Protein AF-A0A401PIY5-F1 (afdb_monomer_lite)

Organism: Scyliorhinus torazame (NCBI:txid75743)

Sequence (296 aa):
MATGTRATGGDQQQPPAMSEEQQEDGTFYLQQVTITEESEDDYQYEEIPADDDISILEGDESLENIVKTIEQQNEDLKATAQADDLFPARPVSQRPEVVDDFLRNFLITMGMMKTLDCFQTEWYEMLQKGSLKLQDVGFVPDVYAQNQLLEHEVKNVKKDLEDCKITTNTASETLIKLRKERDFHRMHHKRVAQEKNRLINDIKRLKKHYASFEPTLSKIKEKYNAAIKQKMLTSLERDRALVQMSGLQAALRAIECGCDFPVAMTSGYKGHSECRKDGPSHRALAEARAIAEARE

Radius of gyration: 57.76 Å; chains: 1; bounding box: 120×114×151 Å

pLDDT: mean 75.31, std 20.93, range [35.69, 98.44]

Secondary structure (DSSP, 8-state):
--------------PPP----------------------GGG----PPPTT--------S--HHHHHHHHHHHHHHHHHHHHHHTTS-------PPPBHHHHHHHHHHHTT-HHHHHHHHHHHHHHHHTT-S-TTS-PBPPHHHHHHHHHHHHHHHHHHHHHHHHHHHHHHHHHHHHHHHHHHHHHHHHHHHHHHHHHHHHHHHHHHHHHHHHHHHHHHHHHHHHHHHHHHHHHHHHHHHHHHHHHHHHHHHHHHHTT---------------------HHHHHHHHHHHHHHT--

Foldseek 3Di:
DDDDDDDDDDDDDDDDDDDPPDPPPDDDDDDPPPPPPPDPPPDDPDDDPPPPPPVPPPPQPDPVNVVVVVVVVVVVVVVVVVVVVVDPPDPPPPDFAFPLVVVLVVCVVVVVVVVNVVCVVVVVVCVVVVVDDPVVGDGDPPVVVVVVVVVVVVVVVVVVVVVVVVVVVVVVVVVVVVVVVVVVVVVVVVVVVVVVVVVVVVVVVVVVVVVVCVVVVVVVVVVVVVVVVVVVVVVVVVVVVVVVVVVVVVVVVVVVVPDDDDDDDDDDPPPPPPVPPDDPVRVVVVVVVVVVVVVD

InterPro domains:
  IPR050995 WD repeat and F-box domain-containing protein [PTHR14604] (26-245)

Structure (mmCIF, N/CA/C/O backbone):
data_AF-A0A401PIY5-F1
#
_entry.id   AF-A0A401PIY5-F1
#
loop_
_atom_site.group_PDB
_atom_site.id
_atom_site.type_symbol
_atom_site.label_atom_id
_atom_site.label_alt_id
_atom_site.label_comp_id
_atom_site.label_asym_id
_atom_site.label_entity_id
_atom_site.label_seq_id
_atom_site.pdbx_PDB_ins_code
_atom_site.Cartn_x
_atom_site.Cartn_y
_atom_site.Cartn_z
_atom_site.occupancy
_atom_site.B_iso_or_equiv
_atom_site.auth_seq_id
_atom_site.auth_comp_id
_atom_site.auth_asym_id
_atom_site.auth_atom_id
_atom_site.pdbx_PDB_model_num
ATOM 1 N N . MET A 1 1 ? -18.399 84.184 45.374 1.00 37.91 1 MET A N 1
ATOM 2 C CA . MET A 1 1 ? -19.809 83.810 45.142 1.00 37.91 1 MET A CA 1
ATOM 3 C C . MET A 1 1 ? -19.863 82.330 44.797 1.00 37.91 1 MET A C 1
ATOM 5 O O . MET A 1 1 ? -19.030 81.897 44.016 1.00 37.91 1 MET A O 1
ATOM 9 N N . ALA A 1 2 ? -20.825 81.627 45.400 1.00 42.22 2 ALA A N 1
ATOM 10 C CA . ALA A 1 2 ? -21.293 80.260 45.137 1.00 42.22 2 ALA A CA 1
ATOM 11 C C . ALA A 1 2 ? -20.332 79.072 45.384 1.00 42.22 2 ALA A C 1
ATOM 13 O O . ALA A 1 2 ? -19.588 78.634 44.514 1.00 42.22 2 ALA A O 1
ATOM 14 N N . THR A 1 3 ? -20.459 78.507 46.586 1.00 41.19 3 THR A N 1
ATOM 15 C CA . THR A 1 3 ? -20.231 77.099 46.948 1.00 41.19 3 THR A CA 1
ATOM 16 C C . THR A 1 3 ? -21.549 76.308 46.835 1.00 41.19 3 THR A C 1
ATOM 18 O O . THR A 1 3 ? -22.621 76.886 47.008 1.00 41.19 3 THR A O 1
ATOM 21 N N . GLY A 1 4 ? -21.477 74.990 46.594 1.00 41.00 4 GLY A N 1
ATOM 22 C CA . GLY A 1 4 ? -22.609 74.043 46.702 1.00 41.00 4 GLY A CA 1
ATOM 23 C C . GLY A 1 4 ? -22.469 72.829 45.763 1.00 41.00 4 GLY A C 1
ATOM 24 O O . GLY A 1 4 ? -22.739 72.965 44.580 1.00 41.00 4 GLY A O 1
ATOM 25 N N . THR A 1 5 ? -21.824 71.723 46.161 1.00 45.78 5 THR A N 1
ATOM 26 C CA . THR A 1 5 ? -22.376 70.513 46.836 1.00 45.78 5 THR A CA 1
ATOM 27 C C . THR A 1 5 ? -23.147 69.549 45.916 1.00 45.78 5 THR A C 1
ATOM 29 O O . THR A 1 5 ? -24.187 69.939 45.399 1.00 45.78 5 THR A O 1
ATOM 32 N N . ARG A 1 6 ? -22.680 68.281 45.818 1.00 39.78 6 ARG A N 1
ATOM 33 C CA . ARG A 1 6 ? -23.411 66.984 46.012 1.00 39.78 6 ARG A CA 1
ATOM 34 C C . ARG A 1 6 ? -22.602 65.822 45.373 1.00 39.78 6 ARG A C 1
ATOM 36 O O . ARG A 1 6 ? -22.417 65.821 44.167 1.00 39.78 6 ARG A O 1
ATOM 43 N N . ALA A 1 7 ? -21.862 65.000 46.130 1.00 41.94 7 ALA A N 1
ATOM 44 C CA . ALA A 1 7 ? -22.251 63.820 46.941 1.00 41.94 7 ALA A CA 1
ATOM 45 C C . ALA A 1 7 ? -22.640 62.592 46.071 1.00 41.94 7 ALA A C 1
ATOM 47 O O . ALA A 1 7 ? -23.626 62.666 45.348 1.00 41.94 7 ALA A O 1
ATOM 48 N N . THR A 1 8 ? -21.773 61.572 45.923 1.00 42.41 8 THR A N 1
ATOM 49 C CA . THR A 1 8 ? -21.545 60.351 46.760 1.00 42.41 8 THR A CA 1
ATOM 50 C C . THR A 1 8 ? -22.352 59.139 46.290 1.00 42.41 8 THR A C 1
ATOM 52 O O . THR A 1 8 ? -23.565 59.245 46.150 1.00 42.41 8 THR A O 1
ATOM 55 N N . GLY A 1 9 ? -21.696 57.977 46.187 1.00 38.31 9 GLY A N 1
ATOM 56 C CA . GLY A 1 9 ? -22.361 56.670 46.209 1.00 38.31 9 GLY A CA 1
ATOM 57 C C . GLY A 1 9 ? -21.589 55.581 45.470 1.00 38.31 9 GLY A C 1
ATOM 58 O O . GLY A 1 9 ? -21.742 55.445 44.263 1.00 38.31 9 GLY A O 1
ATOM 59 N N . GLY A 1 10 ? -20.763 54.828 46.197 1.00 41.34 10 GLY A N 1
ATOM 60 C CA . GLY A 1 10 ? -20.321 53.493 45.798 1.00 41.34 10 GLY A CA 1
ATOM 61 C C . GLY A 1 10 ? -21.134 52.438 46.549 1.00 41.34 10 GLY A C 1
ATOM 62 O O . GLY A 1 10 ? -21.487 52.672 47.699 1.00 41.34 10 GLY A O 1
ATOM 63 N N . ASP A 1 11 ? -21.392 51.312 45.888 1.00 40.41 11 ASP A N 1
ATOM 64 C CA . ASP A 1 11 ? -21.885 50.036 46.433 1.00 40.41 11 ASP A CA 1
ATOM 65 C C . ASP A 1 11 ? -21.362 48.955 45.468 1.00 40.41 11 ASP A C 1
ATOM 67 O O . ASP A 1 11 ? -21.505 49.092 44.254 1.00 40.41 11 ASP A O 1
ATOM 71 N N . GLN A 1 12 ? -20.424 48.097 45.876 1.00 38.19 12 GLN A N 1
ATOM 72 C CA . GLN A 1 12 ? -20.587 46.840 46.624 1.00 38.19 12 GLN A CA 1
ATOM 73 C C . GLN A 1 12 ? -21.356 45.739 45.878 1.00 38.19 12 GLN A C 1
ATOM 75 O O . GLN A 1 12 ? -22.476 45.905 45.411 1.00 38.19 12 GLN A O 1
ATOM 80 N N . GLN A 1 13 ? -20.661 44.601 45.777 1.00 39.00 13 GLN A N 1
ATOM 81 C CA . GLN A 1 13 ? -21.021 43.362 45.102 1.00 39.00 13 GLN A CA 1
ATOM 82 C C . GLN A 1 13 ? -22.328 42.720 45.590 1.00 39.00 13 GLN A C 1
ATOM 84 O O . GLN A 1 13 ? -22.558 42.578 46.788 1.00 39.00 13 GLN A O 1
ATOM 89 N N . GLN A 1 14 ? -23.063 42.148 44.633 1.00 38.19 14 GLN A N 1
ATOM 90 C CA . GLN A 1 14 ? -23.927 40.979 44.818 1.00 38.19 14 GLN A CA 1
ATOM 91 C C . GLN A 1 14 ? -23.581 39.915 43.753 1.00 38.19 14 GLN A C 1
ATOM 93 O O . GLN A 1 14 ? -23.272 40.284 42.617 1.00 38.19 14 GLN A O 1
ATOM 98 N N . PRO A 1 15 ? -23.575 38.612 44.100 1.00 45.56 15 PRO A N 1
ATOM 99 C CA . PRO A 1 15 ? -23.189 37.529 43.193 1.00 45.56 15 PRO A CA 1
ATOM 100 C C . PRO A 1 15 ? -24.351 37.128 42.264 1.00 45.56 15 PRO A C 1
ATOM 102 O O . PRO A 1 15 ? -25.509 37.217 42.678 1.00 45.56 15 PRO A O 1
ATOM 105 N N . PRO A 1 16 ? -24.088 36.649 41.032 1.00 43.34 16 PRO A N 1
ATOM 106 C CA . PRO A 1 16 ? -25.135 36.089 40.193 1.00 43.34 16 PRO A CA 1
ATOM 107 C C . PRO A 1 16 ? -25.527 34.688 40.679 1.00 43.34 16 PRO A C 1
ATOM 109 O O . PRO A 1 16 ? -24.688 33.868 41.053 1.00 43.34 16 PRO A O 1
ATOM 112 N N . ALA A 1 17 ? -26.836 34.459 40.687 1.00 36.72 17 ALA A N 1
ATOM 113 C CA . ALA A 1 17 ? -27.493 33.231 41.085 1.00 36.72 17 ALA A CA 1
ATOM 114 C C . ALA A 1 17 ? -27.175 32.060 40.140 1.00 36.72 17 ALA A C 1
ATOM 116 O O . ALA A 1 17 ? -27.077 32.217 38.923 1.00 36.72 17 ALA A O 1
ATOM 117 N N . MET A 1 18 ? -27.064 30.881 40.751 1.00 38.69 18 MET A N 1
ATOM 118 C CA . MET A 1 18 ? -27.024 29.560 40.131 1.00 38.69 18 MET A CA 1
ATOM 119 C C . MET A 1 18 ? -28.170 29.411 39.123 1.00 38.69 18 MET A C 1
ATOM 121 O O . MET A 1 18 ? -29.336 29.419 39.512 1.00 38.69 18 MET A O 1
ATOM 125 N N . SER A 1 19 ? -27.832 29.279 37.843 1.00 38.69 19 SER A N 1
ATOM 126 C CA . SER A 1 19 ? -28.756 28.801 36.816 1.00 38.69 19 SER A CA 1
ATOM 127 C C . SER A 1 19 ? -28.387 27.351 36.553 1.00 38.69 19 SER A C 1
ATOM 129 O O . SER A 1 19 ? -27.262 27.068 36.152 1.00 38.69 19 SER A O 1
ATOM 131 N N . GLU A 1 20 ? -29.306 26.446 36.865 1.00 39.75 20 GLU A N 1
ATOM 132 C CA . GLU A 1 20 ? -29.231 25.033 36.519 1.00 39.75 20 GLU A CA 1
ATOM 133 C C . GLU A 1 20 ? -29.038 24.912 35.002 1.00 39.75 20 GLU A C 1
ATOM 135 O O . GLU A 1 20 ? -29.940 25.238 34.229 1.00 39.75 20 GLU A O 1
ATOM 140 N N . GLU A 1 21 ? -27.853 24.476 34.566 1.00 38.25 21 GLU A N 1
ATOM 141 C CA . GLU A 1 21 ? -27.658 24.010 33.196 1.00 38.25 21 GLU A CA 1
ATOM 142 C C . GLU A 1 21 ? -28.437 22.705 33.058 1.00 38.25 21 GLU A C 1
ATOM 144 O O . GLU A 1 21 ? -27.988 21.614 33.413 1.00 38.25 21 GLU A O 1
ATOM 149 N N . GLN A 1 22 ? -29.672 22.868 32.591 1.00 38.47 22 GLN A N 1
ATOM 150 C CA . GLN A 1 22 ? -30.450 21.817 31.975 1.00 38.47 22 GLN A CA 1
ATOM 151 C C . GLN A 1 22 ? -29.551 21.140 30.949 1.00 38.47 22 GLN A C 1
ATOM 153 O O . GLN A 1 22 ? -28.990 21.782 30.063 1.00 38.47 22 GLN A O 1
ATOM 158 N N . GLN A 1 23 ? -29.386 19.838 31.129 1.00 40.59 23 GLN A N 1
ATOM 159 C CA . GLN A 1 23 ? -28.702 18.957 30.208 1.00 40.59 23 GLN A CA 1
ATOM 160 C C . GLN A 1 23 ? -29.517 18.975 28.909 1.00 40.59 23 GLN A C 1
ATOM 162 O O . GLN A 1 23 ? -30.477 18.222 28.760 1.00 40.59 23 GLN A O 1
ATOM 167 N N . GLU A 1 24 ? -29.216 19.932 28.026 1.00 42.31 24 GLU A N 1
ATOM 168 C CA . GLU A 1 24 ? -29.794 19.989 26.692 1.00 42.31 24 GLU A CA 1
ATOM 169 C C . GLU A 1 24 ? -29.405 18.692 25.991 1.00 42.31 24 GLU A C 1
ATOM 171 O O . GLU A 1 24 ? -28.229 18.407 25.751 1.00 42.31 24 GLU A O 1
ATOM 176 N N . ASP A 1 25 ? -30.426 17.881 25.739 1.00 50.31 25 ASP A N 1
ATOM 177 C CA . ASP A 1 25 ? -30.365 16.648 24.979 1.00 50.31 25 ASP A CA 1
ATOM 178 C C . ASP A 1 25 ? -29.910 17.009 23.559 1.00 50.31 25 ASP A C 1
ATOM 180 O O . ASP A 1 25 ? -30.687 17.432 22.697 1.00 50.31 25 ASP A O 1
ATOM 184 N N . GLY A 1 26 ? -28.590 16.983 23.369 1.00 50.69 26 GLY A N 1
ATOM 185 C CA . GLY A 1 26 ? -27.934 17.381 22.138 1.00 50.69 26 GLY A CA 1
ATOM 186 C C . GLY A 1 26 ? -28.452 16.525 20.997 1.00 50.69 26 GLY A C 1
ATOM 187 O O . GLY A 1 26 ? -28.120 15.349 20.883 1.00 50.69 26 GLY A O 1
ATOM 188 N N . THR A 1 27 ? -29.274 17.118 20.135 1.00 52.91 27 THR A N 1
ATOM 189 C CA . THR A 1 27 ? -29.734 16.471 18.909 1.00 52.91 27 THR A CA 1
ATOM 190 C C . THR A 1 27 ? -28.512 16.199 18.034 1.00 52.91 27 THR A C 1
ATOM 192 O O . THR A 1 27 ? -27.912 17.119 17.478 1.00 52.91 27 THR A O 1
ATOM 195 N N . PHE A 1 28 ? -28.101 14.935 17.943 1.00 59.12 28 PHE A N 1
ATOM 196 C CA . PHE A 1 28 ? -27.004 14.528 17.074 1.00 59.12 28 PHE A CA 1
ATOM 197 C C . PHE A 1 28 ? -27.492 14.511 15.625 1.00 59.12 28 PHE A C 1
ATOM 199 O O . PHE A 1 28 ? -28.429 13.792 15.278 1.00 59.12 28 PHE A O 1
ATOM 206 N N . TYR A 1 29 ? -26.840 15.290 14.765 1.00 63.44 29 TYR A N 1
ATOM 207 C CA . TYR A 1 29 ? -27.083 15.268 13.326 1.00 63.44 29 TYR A CA 1
ATOM 208 C C . TYR A 1 29 ? -26.002 14.432 12.647 1.00 63.44 29 TYR A C 1
ATOM 210 O O . TYR A 1 29 ? -24.807 14.655 12.846 1.00 63.44 29 TYR A O 1
ATOM 218 N N . LEU A 1 30 ? -26.420 13.480 11.815 1.00 63.50 30 LEU A N 1
ATOM 219 C CA . LEU A 1 30 ? -25.517 12.768 10.919 1.00 63.50 30 LEU A CA 1
ATOM 220 C C . LEU A 1 30 ? -25.016 13.753 9.859 1.00 63.50 30 LEU A C 1
ATOM 222 O O . LEU A 1 30 ? -25.755 14.148 8.957 1.00 63.50 30 LEU A O 1
ATOM 226 N N . GLN A 1 31 ? -23.754 14.168 9.977 1.00 65.19 31 GLN A N 1
ATOM 227 C CA . GLN A 1 31 ? -23.089 14.932 8.932 1.00 65.19 31 GLN A CA 1
ATOM 228 C C . GLN A 1 31 ? -22.851 14.003 7.741 1.00 65.19 31 GLN A C 1
ATOM 230 O O . GLN A 1 31 ? -22.028 13.090 7.805 1.00 65.19 31 GLN A O 1
ATOM 235 N N . GLN A 1 32 ? -23.570 14.241 6.645 1.00 55.31 32 GLN A N 1
ATOM 236 C CA . GLN A 1 32 ? -23.301 13.577 5.379 1.00 55.31 32 GLN A CA 1
ATOM 237 C C . GLN A 1 32 ? -21.933 14.048 4.870 1.00 55.31 32 GLN A C 1
ATOM 239 O O . GLN A 1 32 ? -21.800 15.108 4.264 1.00 55.31 32 GLN A O 1
ATOM 244 N N . VAL A 1 33 ? -20.895 13.268 5.165 1.00 55.91 33 VAL A N 1
ATOM 245 C CA . VAL A 1 33 ? -19.580 13.428 4.551 1.00 55.91 33 VAL A CA 1
ATOM 246 C C . VAL A 1 33 ? -19.680 12.823 3.158 1.00 55.91 33 VAL A C 1
ATOM 248 O O . VAL A 1 33 ? -19.619 11.607 2.989 1.00 55.91 33 VAL A O 1
ATOM 251 N N . THR A 1 34 ? -19.869 13.670 2.150 1.00 43.59 34 THR A N 1
ATOM 252 C CA . THR A 1 34 ? -19.692 13.286 0.751 1.00 43.59 34 THR A CA 1
ATOM 253 C C . THR A 1 34 ? -18.210 12.994 0.557 1.00 43.59 34 THR A C 1
ATOM 255 O O . THR A 1 34 ? -17.392 13.898 0.389 1.00 43.59 34 THR A O 1
ATOM 258 N N . ILE A 1 35 ? -17.842 11.719 0.652 1.00 50.88 35 ILE A N 1
ATOM 259 C CA . ILE A 1 35 ? -16.538 11.256 0.200 1.00 50.88 35 ILE A CA 1
ATOM 260 C C . ILE A 1 35 ? -16.564 11.485 -1.308 1.00 50.88 35 ILE A C 1
ATOM 262 O O . ILE A 1 35 ? -17.329 10.843 -2.021 1.00 50.88 35 ILE A O 1
ATOM 266 N N . THR A 1 36 ? -15.795 12.456 -1.794 1.00 49.69 36 THR A N 1
ATOM 267 C CA . THR A 1 36 ? -15.477 12.545 -3.216 1.00 49.69 36 THR A CA 1
ATOM 268 C C . THR A 1 36 ? -14.738 11.265 -3.576 1.00 49.69 36 THR A C 1
ATOM 270 O O . THR A 1 36 ? -13.534 11.150 -3.342 1.00 49.69 36 THR A O 1
ATOM 273 N N . GLU A 1 37 ? -15.475 10.278 -4.074 1.00 49.59 37 GLU A N 1
ATOM 274 C CA . GLU A 1 37 ? -14.920 9.165 -4.822 1.00 49.59 37 GLU A CA 1
ATOM 275 C C . GLU A 1 37 ? -14.238 9.786 -6.044 1.00 49.59 37 GLU A C 1
ATOM 277 O O . GLU A 1 37 ? -14.875 10.138 -7.035 1.00 49.59 37 GLU A O 1
ATOM 282 N N . GLU A 1 38 ? -12.930 10.042 -5.937 1.00 54.66 38 GLU A N 1
ATOM 283 C CA . GLU A 1 38 ? -12.097 10.322 -7.101 1.00 54.66 38 GLU A CA 1
ATOM 284 C C . GLU A 1 38 ? -12.102 9.061 -7.967 1.00 54.66 38 GLU A C 1
ATOM 286 O O . GLU A 1 38 ? -11.247 8.198 -7.785 1.00 54.66 38 GLU A O 1
ATOM 291 N N . SER A 1 39 ? -13.102 8.976 -8.851 1.00 51.81 39 SER A N 1
ATOM 292 C CA . SER A 1 39 ? -13.200 8.144 -10.052 1.00 51.81 39 SER A CA 1
ATOM 293 C C . SER A 1 39 ? -12.143 7.042 -10.128 1.00 51.81 39 SER A C 1
ATOM 295 O O . SER A 1 39 ? -11.006 7.264 -10.554 1.00 51.81 39 SER A O 1
ATOM 297 N N . GLU A 1 40 ? -12.560 5.845 -9.732 1.00 56.69 40 GLU A N 1
ATOM 298 C CA . GLU A 1 40 ? -11.801 4.591 -9.746 1.00 56.69 40 GLU A CA 1
ATOM 299 C C . GLU A 1 40 ? -11.446 4.115 -11.177 1.00 56.69 40 GLU A C 1
ATOM 301 O O . GLU A 1 40 ? -10.634 3.213 -11.354 1.00 56.69 40 GLU A O 1
ATOM 306 N N . ASP A 1 41 ? -11.993 4.778 -12.200 1.00 53.34 41 ASP A N 1
ATOM 307 C CA . ASP A 1 41 ? -12.123 4.291 -13.583 1.00 53.34 41 ASP A CA 1
ATOM 308 C C . ASP A 1 41 ? -10.820 4.225 -14.415 1.00 53.34 41 ASP A C 1
ATOM 310 O O . ASP A 1 41 ? -10.790 3.590 -15.461 1.00 53.34 41 ASP A O 1
ATOM 314 N N . ASP A 1 42 ? -9.711 4.815 -13.950 1.00 59.75 42 ASP A N 1
ATOM 315 C CA . ASP A 1 42 ? -8.424 4.804 -14.683 1.00 59.75 42 ASP A CA 1
ATOM 316 C C . ASP A 1 42 ? -7.332 3.933 -14.021 1.00 59.75 42 ASP A C 1
ATOM 318 O O . ASP A 1 42 ? -6.196 3.876 -14.503 1.00 59.75 42 ASP A O 1
ATOM 322 N N . TYR A 1 43 ? -7.619 3.264 -12.895 1.00 54.84 43 TYR A N 1
ATOM 323 C CA . TYR A 1 43 ? -6.603 2.524 -12.132 1.00 54.84 43 TYR A CA 1
ATOM 324 C C . TYR A 1 43 ? -6.579 1.043 -12.498 1.00 54.84 43 TYR A C 1
ATOM 326 O O . TYR A 1 43 ? -7.153 0.196 -11.820 1.00 54.84 43 TYR A O 1
ATOM 334 N N . GLN A 1 44 ? -5.845 0.721 -13.561 1.00 66.81 44 GLN A N 1
ATOM 335 C CA . GLN A 1 44 ? -5.524 -0.662 -13.892 1.00 66.81 44 GLN A CA 1
ATOM 336 C C . GLN A 1 44 ? -4.358 -1.133 -13.009 1.00 66.81 44 GLN A C 1
ATOM 338 O O . GLN A 1 44 ? -3.214 -0.718 -13.199 1.00 66.81 44 GLN A O 1
ATOM 343 N N . TYR A 1 45 ? -4.659 -1.958 -12.003 1.00 61.16 45 TYR A N 1
ATOM 344 C CA . TYR A 1 45 ? -3.642 -2.630 -11.197 1.00 61.16 45 TYR A CA 1
ATOM 345 C C . TYR A 1 45 ? -2.848 -3.576 -12.106 1.00 61.16 45 TYR A C 1
ATOM 347 O O . TYR A 1 45 ? -3.405 -4.503 -12.689 1.00 61.16 45 TYR A O 1
ATOM 355 N N . GLU A 1 46 ? -1.556 -3.305 -12.271 1.00 64.44 46 GLU A N 1
ATOM 356 C CA . GLU A 1 46 ? -0.637 -4.207 -12.963 1.00 64.44 46 GLU A CA 1
ATOM 357 C C . GLU A 1 46 ? -0.386 -5.387 -12.012 1.00 64.44 46 GLU A C 1
ATOM 359 O O . GLU A 1 46 ? 0.196 -5.203 -10.940 1.00 64.44 46 GLU A O 1
ATOM 364 N N . GLU A 1 47 ? -0.922 -6.564 -12.352 1.00 53.16 47 GLU A N 1
ATOM 365 C CA . GLU A 1 47 ? -0.702 -7.801 -11.600 1.00 53.16 47 GLU A CA 1
ATOM 366 C C . GLU A 1 47 ? 0.806 -8.035 -11.478 1.00 53.16 47 GLU A C 1
ATOM 368 O O . GLU A 1 47 ? 1.518 -8.134 -12.480 1.00 53.16 47 GLU A O 1
ATOM 373 N N . ILE A 1 48 ? 1.299 -8.072 -10.240 1.00 55.84 48 ILE A N 1
ATOM 374 C CA . ILE A 1 48 ? 2.685 -8.434 -9.958 1.00 55.84 48 ILE A CA 1
ATOM 375 C C . ILE A 1 48 ? 2.823 -9.904 -10.374 1.00 55.84 48 ILE A C 1
ATOM 377 O O . ILE A 1 48 ? 2.068 -10.732 -9.854 1.00 55.84 48 ILE A O 1
ATOM 381 N N . PRO A 1 49 ? 3.723 -10.249 -11.314 1.00 54.41 49 PRO A N 1
ATOM 382 C CA . PRO A 1 49 ? 3.986 -11.639 -11.655 1.00 54.41 49 PRO A CA 1
ATOM 383 C C . PRO A 1 49 ? 4.304 -12.421 -10.381 1.00 54.41 49 PRO A C 1
ATOM 385 O O . PRO A 1 49 ? 5.100 -11.960 -9.565 1.00 54.41 49 PRO A O 1
ATOM 388 N N . ALA A 1 50 ? 3.722 -13.610 -10.224 1.00 56.91 50 ALA A N 1
ATOM 389 C CA . ALA A 1 50 ? 3.987 -14.496 -9.086 1.00 56.91 50 ALA A CA 1
ATOM 390 C C . ALA A 1 50 ? 5.452 -14.992 -9.014 1.00 56.91 50 ALA A C 1
ATOM 392 O O . ALA A 1 50 ? 5.785 -15.772 -8.131 1.00 56.91 50 ALA A O 1
ATOM 393 N N . ASP A 1 51 ? 6.304 -14.540 -9.939 1.00 49.31 51 ASP A N 1
ATOM 394 C CA . ASP A 1 51 ? 7.650 -15.050 -10.186 1.00 49.31 51 ASP A CA 1
ATOM 395 C C . ASP A 1 51 ? 8.760 -14.233 -9.503 1.00 49.31 51 ASP A C 1
ATOM 397 O O . ASP A 1 51 ? 9.931 -14.601 -9.600 1.00 49.31 51 ASP A O 1
ATOM 401 N N . ASP A 1 52 ? 8.433 -13.147 -8.794 1.00 46.25 52 ASP A N 1
ATOM 402 C CA . ASP A 1 52 ? 9.376 -12.604 -7.817 1.00 46.25 52 ASP A CA 1
ATOM 403 C C . ASP A 1 52 ? 9.225 -13.423 -6.533 1.00 46.25 52 ASP A C 1
ATOM 405 O O . ASP A 1 52 ? 8.393 -13.118 -5.676 1.00 46.25 52 ASP A O 1
ATOM 409 N N . ASP A 1 53 ? 10.063 -14.460 -6.423 1.00 53.06 53 ASP A N 1
ATOM 410 C CA . ASP A 1 53 ? 10.424 -15.170 -5.193 1.00 53.06 53 ASP A CA 1
ATOM 411 C C . ASP A 1 53 ? 11.007 -14.171 -4.170 1.00 53.06 53 ASP A C 1
ATOM 413 O O . ASP A 1 53 ? 12.175 -14.223 -3.772 1.00 53.06 53 ASP A O 1
ATOM 417 N N . ILE A 1 54 ? 10.194 -13.224 -3.705 1.00 44.66 54 ILE A N 1
ATOM 418 C CA . ILE A 1 54 ? 10.395 -12.586 -2.419 1.00 44.66 54 ILE A CA 1
ATOM 419 C C . ILE A 1 54 ? 10.122 -13.719 -1.447 1.00 44.66 54 ILE A C 1
ATOM 421 O O . ILE A 1 54 ? 8.976 -13.981 -1.091 1.00 44.66 54 ILE A O 1
ATOM 425 N N . SER A 1 55 ? 11.177 -14.443 -1.079 1.00 51.50 55 SER A N 1
ATOM 426 C CA . SER A 1 55 ? 11.141 -15.433 -0.016 1.00 51.50 55 SER A CA 1
ATOM 427 C C . SER A 1 55 ? 10.797 -14.699 1.282 1.00 51.50 55 SER A C 1
ATOM 429 O O . SER A 1 55 ? 11.670 -14.338 2.072 1.00 51.50 55 SER A O 1
ATOM 431 N N . ILE A 1 56 ? 9.512 -14.405 1.478 1.00 50.50 56 ILE A N 1
ATOM 432 C CA . ILE A 1 56 ? 8.950 -14.114 2.782 1.00 50.50 56 ILE A CA 1
ATOM 433 C C . ILE A 1 56 ? 9.251 -15.380 3.563 1.00 50.50 56 ILE A C 1
ATOM 435 O O . ILE A 1 56 ? 8.781 -16.456 3.204 1.00 50.50 56 ILE A O 1
ATOM 439 N N . LEU A 1 57 ? 10.152 -15.247 4.536 1.00 49.16 57 LEU A N 1
ATOM 440 C CA . LEU A 1 57 ? 10.547 -16.297 5.458 1.00 49.16 57 LEU A CA 1
ATOM 441 C C . LEU A 1 57 ? 9.291 -17.079 5.843 1.00 49.16 57 LEU A C 1
ATOM 443 O O . LEU A 1 57 ? 8.398 -16.516 6.471 1.00 49.16 57 LEU A O 1
ATOM 447 N N . GLU A 1 58 ? 9.223 -18.327 5.385 1.00 49.00 58 GLU A N 1
ATOM 448 C CA . GLU A 1 58 ? 8.092 -19.240 5.523 1.00 49.00 58 GLU A CA 1
ATOM 449 C C . GLU A 1 58 ? 7.933 -19.587 7.012 1.00 49.00 58 GLU A C 1
ATOM 451 O O . GLU A 1 58 ? 8.408 -20.602 7.515 1.00 49.00 58 GLU A O 1
ATOM 456 N N . GLY A 1 59 ? 7.380 -18.645 7.766 1.00 55.16 59 GLY A N 1
ATOM 457 C CA . GLY A 1 59 ? 7.103 -18.750 9.184 1.00 55.16 59 GLY A CA 1
ATOM 458 C C . GLY A 1 59 ? 5.601 -18.743 9.362 1.00 55.16 59 GLY A C 1
ATOM 459 O O . GLY A 1 59 ? 5.010 -17.695 9.175 1.00 55.16 59 GLY A O 1
ATOM 460 N N . ASP A 1 60 ? 5.043 -19.914 9.676 1.00 50.75 60 ASP A N 1
ATOM 461 C CA . ASP A 1 60 ? 3.721 -20.264 10.246 1.00 50.75 60 ASP A CA 1
ATOM 462 C C . ASP A 1 60 ? 2.418 -19.579 9.740 1.00 50.75 60 ASP A C 1
ATOM 464 O O . ASP A 1 60 ? 1.326 -20.093 9.969 1.00 50.75 60 ASP A O 1
ATOM 468 N N . GLU A 1 61 ? 2.482 -18.489 8.976 1.00 60.31 61 GLU A N 1
ATOM 469 C CA . GLU A 1 61 ? 1.367 -17.644 8.521 1.00 60.31 61 GLU A CA 1
ATOM 470 C C . GLU A 1 61 ? 1.025 -17.877 7.035 1.00 60.31 61 GLU A C 1
ATOM 472 O O . GLU A 1 61 ? 0.650 -16.960 6.306 1.00 60.31 61 GLU A O 1
ATOM 477 N N . SER A 1 62 ? 1.165 -19.113 6.548 1.00 78.69 62 SER A N 1
ATOM 478 C CA . SER A 1 62 ? 0.733 -19.471 5.189 1.00 78.69 62 SER A CA 1
ATOM 479 C C . SER A 1 62 ? -0.792 -19.355 5.050 1.00 78.69 62 SER A C 1
ATOM 481 O O . SER A 1 62 ? -1.532 -19.737 5.961 1.00 78.69 62 SER A O 1
ATOM 483 N N . LEU A 1 63 ? -1.276 -18.874 3.895 1.00 77.56 63 LEU A N 1
ATOM 484 C CA . LEU A 1 63 ? -2.707 -18.753 3.570 1.00 77.56 63 LEU A CA 1
ATOM 485 C C . LEU A 1 63 ? -3.458 -20.073 3.820 1.00 77.56 63 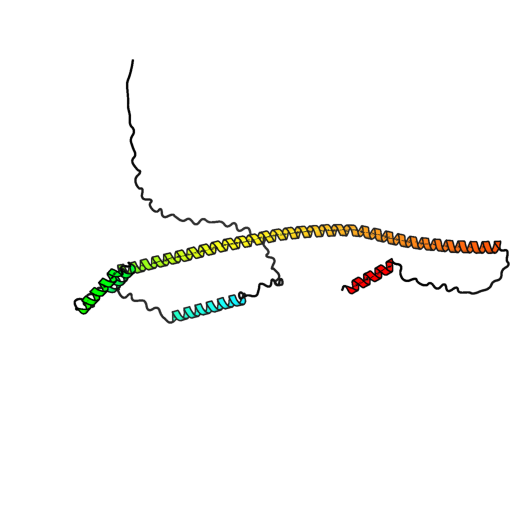LEU A C 1
ATOM 487 O O . LEU A 1 63 ? -4.568 -20.067 4.345 1.00 77.56 63 LEU A O 1
ATOM 491 N N . GLU A 1 64 ? -2.813 -21.203 3.528 1.00 78.38 64 GLU A N 1
ATOM 492 C CA . GLU A 1 64 ? -3.337 -22.549 3.772 1.00 78.38 64 GLU A CA 1
ATOM 493 C C . GLU A 1 64 ? -3.587 -22.826 5.262 1.00 78.38 64 GLU A C 1
ATOM 495 O O . GLU A 1 64 ? -4.572 -23.469 5.626 1.00 78.38 64 GLU A O 1
ATOM 500 N N . ASN A 1 65 ? -2.695 -22.346 6.134 1.00 78.88 65 ASN A N 1
ATOM 501 C CA . ASN A 1 65 ? -2.847 -22.493 7.577 1.00 78.88 65 ASN A CA 1
ATOM 502 C C . ASN A 1 65 ? -3.986 -21.604 8.071 1.00 78.88 65 ASN A C 1
ATOM 504 O O . ASN A 1 65 ? -4.830 -22.098 8.804 1.00 78.88 65 ASN A O 1
ATOM 508 N N . ILE A 1 66 ? -4.072 -20.352 7.607 1.00 81.06 66 ILE A N 1
ATOM 509 C CA . ILE A 1 66 ? -5.144 -19.409 7.972 1.00 81.06 66 ILE A CA 1
ATOM 510 C C . ILE A 1 66 ? -6.523 -19.960 7.586 1.00 81.06 66 ILE A C 1
ATOM 512 O O . ILE A 1 66 ? -7.449 -19.919 8.396 1.00 81.06 66 ILE A O 1
ATOM 516 N N . VAL A 1 67 ? -6.662 -20.511 6.375 1.00 85.50 67 VAL A N 1
ATOM 517 C CA . VAL A 1 67 ? -7.914 -21.134 5.915 1.00 85.50 67 VAL A CA 1
ATOM 518 C C . VAL A 1 67 ? -8.284 -22.322 6.803 1.00 85.50 67 VAL A C 1
ATOM 520 O O . VAL A 1 67 ? -9.421 -22.392 7.267 1.00 85.50 67 VAL A O 1
ATOM 523 N N . LYS A 1 68 ? -7.323 -23.193 7.138 1.00 84.25 68 LYS A N 1
ATOM 524 C CA . LYS A 1 68 ? -7.558 -24.311 8.065 1.00 84.25 68 LYS A CA 1
ATOM 525 C C . LYS A 1 68 ? -7.981 -23.842 9.455 1.00 84.25 68 LYS A C 1
ATOM 527 O O . LYS A 1 68 ? -8.886 -24.438 10.029 1.00 84.25 68 LYS A O 1
ATOM 532 N N . THR A 1 69 ? -7.388 -22.777 10.003 1.00 83.12 69 THR A N 1
ATOM 533 C CA . THR A 1 69 ? -7.797 -22.247 11.315 1.00 83.12 69 THR A CA 1
ATOM 534 C C . THR A 1 69 ? -9.215 -21.684 11.280 1.00 83.12 69 THR A C 1
ATOM 536 O O . THR A 1 69 ? -9.964 -21.880 12.232 1.00 83.12 69 THR A O 1
ATOM 539 N N . ILE A 1 70 ? -9.605 -21.016 10.189 1.00 85.38 70 ILE A N 1
ATOM 540 C CA . ILE A 1 70 ? -10.966 -20.486 10.005 1.00 85.38 70 ILE A CA 1
ATOM 541 C C . ILE A 1 70 ? -11.981 -21.627 9.882 1.00 85.38 70 ILE A C 1
ATOM 5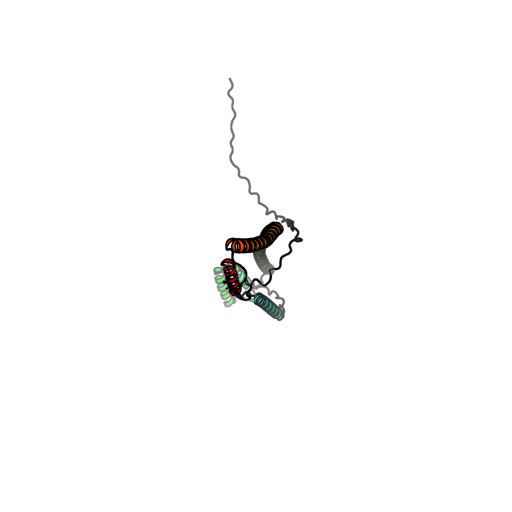43 O O . ILE A 1 70 ? -13.046 -21.572 10.496 1.00 85.38 70 ILE A O 1
ATOM 547 N N . GLU A 1 71 ? -11.661 -22.667 9.112 1.00 86.50 71 GLU A N 1
ATOM 548 C CA . GLU A 1 71 ? -12.517 -23.848 8.970 1.00 86.50 71 GLU A CA 1
ATOM 549 C C . GLU A 1 71 ? -12.683 -24.576 10.308 1.00 86.50 71 GLU A C 1
ATOM 551 O O . GLU A 1 71 ? -13.816 -24.821 10.721 1.00 86.50 71 GLU A O 1
ATOM 556 N N . GLN A 1 72 ? -11.586 -24.801 11.038 1.00 84.81 72 GLN A N 1
ATOM 557 C CA . GLN A 1 72 ? -11.592 -25.399 12.375 1.00 84.81 72 GLN A CA 1
ATOM 558 C C . GLN A 1 72 ? -12.442 -24.579 13.360 1.00 84.81 72 GLN A C 1
ATOM 560 O O . GLN A 1 72 ? -13.282 -25.131 14.066 1.00 84.81 72 GLN A O 1
ATOM 565 N N . GLN A 1 73 ? -12.288 -23.250 13.372 1.00 82.44 73 GLN A N 1
ATOM 566 C CA . GLN A 1 73 ? -13.093 -22.363 14.219 1.00 82.44 73 GLN A CA 1
ATOM 567 C C . GLN A 1 73 ? -14.582 -22.406 13.857 1.00 82.44 73 GLN A C 1
ATOM 569 O O . GLN A 1 73 ? -15.437 -22.365 14.738 1.00 82.44 73 GLN A O 1
ATOM 574 N N . ASN A 1 74 ? -14.917 -22.499 12.570 1.00 83.81 74 ASN A N 1
ATOM 575 C CA . ASN A 1 74 ? -16.302 -22.596 12.116 1.00 83.81 74 ASN A CA 1
ATOM 576 C C . ASN A 1 74 ? -16.934 -23.953 12.479 1.00 83.81 74 ASN A C 1
ATOM 578 O O . ASN A 1 74 ? -18.120 -24.020 12.810 1.00 83.81 74 ASN A O 1
ATOM 582 N N . GLU A 1 75 ? -16.153 -25.033 12.444 1.00 83.75 75 GLU A N 1
ATOM 583 C CA . GLU A 1 75 ? -16.572 -26.352 12.923 1.00 83.75 75 GLU A CA 1
ATOM 584 C C . GLU A 1 75 ? -16.789 -26.363 14.443 1.00 83.75 75 GLU A C 1
ATOM 586 O O . GLU A 1 75 ? -17.833 -26.839 14.896 1.00 83.75 75 GLU A O 1
ATOM 591 N N . ASP A 1 76 ? -15.894 -25.748 15.219 1.00 78.44 76 ASP A N 1
ATOM 592 C CA . ASP A 1 76 ? -16.026 -25.622 16.676 1.00 78.44 76 ASP A CA 1
ATOM 593 C C . ASP A 1 76 ? -17.249 -24.774 17.072 1.00 78.44 76 ASP A C 1
ATOM 595 O O . ASP A 1 76 ? -18.000 -25.134 17.984 1.00 78.44 76 ASP A O 1
ATOM 599 N N . LEU A 1 77 ? -17.520 -23.679 16.352 1.00 79.94 77 LEU A N 1
ATOM 600 C CA . LEU A 1 77 ? -18.719 -22.855 16.555 1.00 79.94 77 LEU A CA 1
ATOM 601 C C . LEU A 1 77 ? -20.003 -23.631 16.241 1.00 79.94 77 LEU A C 1
ATOM 603 O O . LEU A 1 77 ? -20.982 -23.530 16.983 1.00 79.94 77 LEU A O 1
ATOM 607 N N . LYS A 1 78 ? -20.004 -24.448 15.182 1.00 78.25 78 LYS A N 1
ATOM 608 C CA . LYS A 1 78 ? -21.140 -25.324 14.849 1.00 78.25 78 LYS A CA 1
ATOM 609 C C . LYS A 1 78 ? -21.341 -26.433 15.878 1.00 78.25 78 LYS A C 1
ATOM 611 O O . LYS A 1 78 ? -22.486 -26.727 16.214 1.00 78.25 78 LYS A O 1
ATOM 616 N N . ALA A 1 79 ? -20.265 -27.030 16.387 1.00 73.31 79 ALA A N 1
ATOM 617 C CA . ALA A 1 79 ? -20.336 -28.039 17.441 1.00 73.31 79 ALA A CA 1
ATOM 618 C C . ALA A 1 79 ? -20.859 -27.444 18.759 1.00 73.31 79 ALA A C 1
ATOM 620 O O . ALA A 1 79 ? -21.686 -28.059 19.430 1.00 73.31 79 ALA A O 1
ATOM 621 N N . THR A 1 80 ? -20.450 -26.215 19.085 1.00 68.50 80 THR A N 1
ATOM 622 C CA . THR A 1 80 ? -20.926 -25.483 20.269 1.00 68.50 80 THR A CA 1
ATOM 623 C C . THR A 1 80 ? -22.404 -25.101 20.131 1.00 68.50 80 THR A C 1
ATOM 625 O O . THR A 1 80 ? -23.181 -25.317 21.056 1.00 68.50 80 THR A O 1
ATOM 628 N N . ALA A 1 81 ? -22.831 -24.638 18.950 1.00 66.44 81 ALA A N 1
ATOM 629 C CA . ALA A 1 81 ? -24.233 -24.321 18.676 1.00 66.44 81 ALA A CA 1
ATOM 630 C C . ALA A 1 81 ? -25.150 -25.561 18.701 1.00 66.44 81 ALA A C 1
ATOM 632 O O . ALA A 1 81 ? -26.291 -25.471 19.145 1.00 66.44 81 ALA A O 1
ATOM 633 N N . GLN A 1 82 ? -24.664 -26.730 18.263 1.00 61.38 82 GLN A N 1
ATOM 634 C CA . GLN A 1 82 ? -25.418 -27.987 18.372 1.00 61.38 82 GLN A CA 1
ATOM 635 C C . GLN A 1 82 ? -25.470 -28.540 19.804 1.00 61.38 82 GLN A C 1
ATOM 637 O O . GLN A 1 82 ? -26.430 -29.225 20.152 1.00 61.38 82 GLN A O 1
ATOM 642 N N . ALA A 1 83 ? -24.470 -28.250 20.643 1.00 58.81 83 ALA A N 1
ATOM 643 C CA . ALA A 1 83 ? -24.491 -28.627 22.056 1.00 58.81 83 ALA A CA 1
ATOM 644 C C . ALA A 1 83 ? -25.517 -27.808 22.865 1.00 58.81 83 ALA A C 1
ATOM 646 O O . ALA A 1 83 ? -26.134 -28.352 23.783 1.00 58.81 83 ALA A O 1
ATOM 647 N N . ASP A 1 84 ? -25.748 -26.546 22.490 1.00 52.84 84 ASP A N 1
ATOM 648 C CA . ASP A 1 84 ? -26.763 -25.678 23.108 1.00 52.84 84 ASP A CA 1
ATOM 649 C C . ASP A 1 84 ? -28.208 -26.083 22.745 1.00 52.84 84 ASP A C 1
ATOM 651 O O . ASP A 1 84 ? -29.125 -25.886 23.539 1.00 52.84 84 ASP A O 1
ATOM 655 N N . ASP A 1 85 ? -28.426 -26.730 21.594 1.00 52.59 85 ASP A N 1
ATOM 656 C CA . ASP A 1 85 ? -29.764 -27.146 21.131 1.00 52.59 85 ASP A CA 1
ATOM 657 C C . ASP A 1 85 ? -30.273 -28.447 21.803 1.00 52.59 85 ASP A C 1
ATOM 659 O O . ASP A 1 85 ? -31.445 -28.814 21.702 1.00 52.59 85 ASP A O 1
ATOM 663 N N . LEU A 1 86 ? -29.408 -29.150 22.548 1.00 53.12 86 LEU A N 1
ATOM 664 C CA . LEU A 1 86 ? -29.774 -30.345 23.328 1.00 53.12 86 LEU A CA 1
ATOM 665 C C . LEU A 1 86 ? -30.332 -30.020 24.724 1.00 53.12 86 LEU A C 1
ATOM 667 O O . LEU A 1 86 ? -30.834 -30.916 25.410 1.00 53.12 86 LEU A O 1
ATOM 671 N N . PHE A 1 87 ? -30.308 -28.749 25.131 1.00 47.25 87 PHE A N 1
ATOM 672 C CA . PHE A 1 87 ? -30.954 -28.271 26.347 1.00 47.25 87 PHE A CA 1
ATOM 673 C C . PHE A 1 87 ? -32.019 -27.240 25.976 1.00 47.25 87 PHE A C 1
ATOM 675 O O . PHE A 1 87 ? -31.713 -26.051 25.911 1.00 47.25 87 PHE A O 1
ATOM 682 N N . PRO A 1 88 ? -33.294 -27.637 25.777 1.00 47.41 88 PRO A N 1
ATOM 683 C CA . PRO A 1 88 ? -34.354 -26.649 25.690 1.00 47.41 88 PRO A CA 1
ATOM 684 C C . PRO A 1 88 ? -34.319 -25.850 26.991 1.00 47.41 88 PRO A C 1
ATOM 686 O O . PRO A 1 88 ? -34.567 -26.405 28.067 1.00 47.41 88 PRO A O 1
ATOM 689 N N . ALA A 1 89 ? -33.954 -24.569 26.891 1.00 49.12 89 ALA A N 1
ATOM 690 C CA . ALA A 1 89 ? -33.962 -23.627 27.993 1.00 49.12 89 ALA A CA 1
ATOM 691 C C . ALA A 1 89 ? -35.369 -23.637 28.589 1.00 49.12 89 ALA A C 1
ATOM 693 O O . ALA A 1 89 ? -36.311 -23.033 28.072 1.00 49.12 89 ALA A O 1
ATOM 694 N N . ARG A 1 90 ? -35.536 -24.424 29.654 1.00 44.47 90 ARG A N 1
ATOM 695 C CA . ARG A 1 90 ? -36.780 -24.504 30.403 1.00 44.47 90 ARG A CA 1
ATOM 696 C C . ARG A 1 90 ? -37.061 -23.071 30.848 1.00 44.47 90 ARG A C 1
ATOM 698 O O . ARG A 1 90 ? -36.164 -22.487 31.457 1.00 44.47 90 ARG A O 1
ATOM 705 N N . PRO A 1 91 ? -38.236 -22.488 30.543 1.00 46.31 91 PRO A N 1
ATOM 706 C CA . PRO A 1 91 ? -38.526 -21.126 30.955 1.00 46.31 91 PRO A CA 1
ATOM 707 C C . PRO A 1 91 ? -38.296 -21.059 32.460 1.00 46.31 91 PRO A C 1
ATOM 709 O O . PRO A 1 91 ? -38.891 -21.829 33.221 1.00 46.31 91 PRO A O 1
ATOM 712 N N . VAL A 1 92 ? -37.335 -20.226 32.861 1.00 45.12 92 VAL A N 1
ATOM 713 C CA . VAL A 1 92 ? -36.971 -20.025 34.257 1.00 45.12 92 VAL A CA 1
ATOM 714 C C . VAL A 1 92 ? -38.203 -19.420 34.907 1.00 45.12 92 VAL A C 1
ATOM 716 O O . VAL A 1 92 ? -38.460 -18.226 34.792 1.00 45.12 92 VAL A O 1
ATOM 719 N N . SER A 1 93 ? -39.027 -20.266 35.524 1.00 47.56 93 SER A N 1
ATOM 720 C CA . SER A 1 93 ? -40.095 -19.805 36.396 1.00 47.56 93 SER A CA 1
ATOM 721 C C . SER A 1 93 ? -39.389 -19.047 37.508 1.00 47.56 93 SER A C 1
ATOM 723 O O . SER A 1 93 ? -38.729 -19.674 38.336 1.00 47.56 93 SER A O 1
ATOM 725 N N . GLN A 1 94 ? -39.450 -17.715 37.463 1.00 56.41 94 GLN A N 1
ATOM 726 C CA . GLN A 1 94 ? -38.846 -16.847 38.463 1.00 56.41 94 GLN A CA 1
ATOM 727 C C . GLN A 1 94 ? -39.438 -17.243 39.812 1.00 56.41 94 GLN A C 1
ATOM 729 O O . GLN A 1 94 ? -40.609 -17.001 40.106 1.00 56.41 94 GLN A O 1
ATOM 734 N N . ARG A 1 95 ? -38.660 -17.994 40.589 1.00 56.59 95 ARG A N 1
ATOM 735 C CA . ARG A 1 95 ? -39.024 -18.355 41.948 1.00 56.59 95 ARG A CA 1
ATOM 736 C C . ARG A 1 95 ? -38.898 -17.062 42.751 1.00 56.59 95 ARG A C 1
ATOM 738 O O . ARG A 1 95 ? -37.810 -16.493 42.725 1.00 56.59 95 ARG A O 1
ATOM 745 N N . PRO A 1 96 ? -39.958 -16.588 43.423 1.00 64.00 96 PRO A N 1
ATOM 746 C CA . PRO A 1 96 ? -39.876 -15.351 44.185 1.00 64.00 96 PRO A CA 1
ATOM 747 C C . PRO A 1 96 ? -38.751 -15.467 45.216 1.00 64.00 96 PRO A C 1
ATOM 749 O O . PRO A 1 96 ? -38.696 -16.460 45.951 1.00 64.00 96 PRO A O 1
ATOM 752 N N . GLU A 1 97 ? -37.835 -14.497 45.230 1.00 67.38 97 GLU A N 1
ATOM 753 C CA . GLU A 1 97 ? -36.747 -14.472 46.206 1.00 67.38 97 GLU A CA 1
ATOM 754 C C . GLU A 1 97 ? -37.328 -14.395 47.620 1.00 67.38 97 GLU A C 1
ATOM 756 O O . GLU A 1 97 ? -38.294 -13.671 47.887 1.00 67.38 97 GLU A O 1
ATOM 761 N N . VAL A 1 98 ? -36.755 -15.177 48.531 1.00 79.31 98 VAL A N 1
ATOM 762 C CA . VAL A 1 98 ? -37.111 -15.142 49.950 1.00 79.31 98 VAL A CA 1
ATOM 763 C C . VAL A 1 98 ? -36.385 -13.952 50.585 1.00 79.31 98 VAL A C 1
ATOM 765 O O . VAL A 1 98 ? -35.252 -13.639 50.220 1.00 79.31 98 VAL A O 1
ATOM 768 N N . VAL A 1 99 ? -37.041 -13.249 51.511 1.00 79.50 99 VAL A N 1
ATOM 769 C CA . VAL A 1 99 ? -36.534 -11.983 52.078 1.00 79.50 99 VAL A CA 1
ATOM 770 C C . VAL A 1 99 ? -35.128 -12.102 52.689 1.00 79.50 99 VAL A C 1
ATOM 772 O O . VAL A 1 99 ? -34.359 -11.141 52.625 1.00 79.50 99 VAL A O 1
ATOM 775 N N . ASP A 1 100 ? -34.755 -13.255 53.249 1.00 81.06 100 ASP A N 1
ATOM 776 C CA . ASP A 1 100 ? -33.426 -13.451 53.838 1.00 81.06 100 ASP A CA 1
ATOM 777 C C . ASP A 1 100 ? -32.305 -13.573 52.789 1.00 81.06 100 ASP A C 1
ATOM 779 O O . ASP A 1 100 ? -31.225 -13.007 52.989 1.00 81.06 100 ASP A O 1
ATOM 783 N N . ASP A 1 101 ? -32.570 -14.228 51.653 1.00 82.19 101 ASP A N 1
ATOM 784 C CA . ASP A 1 101 ? -31.643 -14.292 50.513 1.00 82.19 101 ASP A CA 1
ATOM 785 C C . ASP A 1 101 ? -31.445 -12.906 49.885 1.00 82.19 101 ASP A C 1
ATOM 787 O O . ASP A 1 101 ? -30.313 -12.506 49.603 1.00 82.19 101 ASP A O 1
ATOM 791 N N . PHE A 1 102 ? -32.516 -12.116 49.761 1.00 83.88 102 PHE A N 1
ATOM 792 C CA . PHE A 1 102 ? -32.416 -10.735 49.283 1.00 83.88 102 PHE A CA 1
ATOM 793 C C . PHE A 1 102 ? -31.590 -9.852 50.213 1.00 83.88 102 PHE A C 1
ATOM 795 O O . PHE A 1 102 ? -30.726 -9.116 49.744 1.00 83.88 102 PHE A O 1
ATOM 802 N N . LEU A 1 103 ? -31.800 -9.928 51.531 1.00 84.69 103 LEU A N 1
ATOM 803 C CA . LEU A 1 103 ? -31.005 -9.157 52.493 1.00 84.69 103 LEU A CA 1
ATOM 804 C C . LEU A 1 103 ? -29.527 -9.547 52.435 1.00 84.69 103 LEU A C 1
ATOM 806 O O . LEU A 1 103 ? -28.657 -8.678 52.468 1.00 84.69 103 LEU A O 1
ATOM 810 N N . ARG A 1 104 ? -29.232 -10.841 52.289 1.00 87.06 104 ARG A N 1
ATOM 811 C CA . ARG A 1 104 ? -27.867 -11.340 52.108 1.00 87.06 104 ARG A CA 1
ATOM 812 C C . ARG A 1 104 ? -27.235 -10.774 50.837 1.00 87.06 104 ARG A C 1
ATOM 814 O O . ARG A 1 104 ? -26.159 -10.183 50.914 1.00 87.06 104 ARG A O 1
ATOM 821 N N . ASN A 1 105 ? -27.920 -10.888 49.701 1.00 86.94 105 ASN A N 1
ATOM 822 C CA . ASN A 1 105 ? -27.458 -10.362 48.416 1.00 86.94 105 ASN A CA 1
ATOM 823 C C . ASN A 1 105 ? -27.307 -8.835 48.431 1.00 86.94 105 ASN A C 1
ATOM 825 O O . ASN A 1 105 ? -26.331 -8.307 47.900 1.00 86.94 105 ASN A O 1
ATOM 829 N N . PHE A 1 106 ? -28.219 -8.121 49.090 1.00 87.12 106 PHE A N 1
ATOM 830 C CA . PHE A 1 106 ? -28.162 -6.674 49.268 1.00 87.12 106 PHE A CA 1
ATOM 831 C C . PHE A 1 106 ? -26.940 -6.251 50.090 1.00 87.12 106 PHE A C 1
ATOM 833 O O . PHE A 1 106 ? -26.179 -5.383 49.665 1.00 87.12 106 PHE A O 1
ATOM 840 N N . LEU A 1 107 ? -26.714 -6.880 51.248 1.00 90.31 107 LEU A N 1
ATOM 841 C CA . LEU A 1 107 ? -25.578 -6.563 52.115 1.00 90.31 107 LEU A CA 1
ATOM 842 C C . LEU A 1 107 ? -24.239 -6.877 51.430 1.00 90.31 107 LEU A C 1
ATOM 844 O O . LEU A 1 107 ? -23.289 -6.113 51.596 1.00 90.31 107 LEU A O 1
ATOM 848 N N . ILE A 1 108 ? -24.173 -7.945 50.628 1.00 89.25 108 ILE A N 1
ATOM 849 C CA . ILE A 1 108 ? -23.001 -8.277 49.802 1.00 89.25 108 ILE A CA 1
ATOM 850 C C . ILE A 1 108 ? -22.791 -7.221 48.710 1.00 89.25 108 ILE A C 1
ATOM 852 O O . ILE A 1 108 ? -21.695 -6.674 48.599 1.00 89.25 108 ILE A O 1
ATOM 856 N N . THR A 1 109 ? -23.835 -6.891 47.944 1.00 87.06 109 THR A N 1
ATOM 857 C CA . THR A 1 109 ? -23.773 -5.909 46.845 1.00 87.06 109 THR A CA 1
ATOM 858 C C . THR A 1 109 ? -23.368 -4.521 47.343 1.00 87.06 109 THR A C 1
ATOM 860 O O . THR A 1 109 ? -22.575 -3.838 46.701 1.00 87.06 109 THR A O 1
ATOM 863 N N . MET A 1 110 ? -23.844 -4.122 48.524 1.00 88.94 110 MET A N 1
ATOM 864 C CA . MET A 1 110 ? -23.486 -2.851 49.163 1.00 88.94 110 MET A CA 1
ATOM 865 C C . MET A 1 110 ? -22.159 -2.906 49.945 1.00 88.94 110 MET A C 1
ATOM 867 O O . MET A 1 110 ? -21.761 -1.910 50.548 1.00 88.94 110 MET A O 1
ATOM 871 N N . GLY A 1 111 ? -21.463 -4.050 49.971 1.00 90.06 111 GLY A N 1
ATOM 872 C CA . GLY A 1 111 ? -20.163 -4.208 50.638 1.00 90.06 111 GLY A CA 1
ATOM 873 C C . GLY A 1 111 ? -20.211 -4.191 52.173 1.00 90.06 111 GLY A C 1
ATOM 874 O O . GLY A 1 111 ? -19.184 -4.013 52.831 1.00 90.06 111 GLY A O 1
ATOM 875 N N . MET A 1 112 ? -21.383 -4.389 52.779 1.00 92.56 112 MET A N 1
ATOM 876 C CA . MET A 1 112 ? -21.610 -4.334 54.228 1.00 92.56 112 MET A CA 1
ATOM 877 C C . MET A 1 112 ? -21.312 -5.675 54.923 1.00 92.56 112 MET A C 1
ATOM 879 O O . MET A 1 112 ? -22.157 -6.252 55.606 1.00 92.56 112 MET A O 1
ATOM 883 N N . MET A 1 113 ? -20.079 -6.167 54.785 1.00 91.94 113 MET A N 1
ATOM 884 C CA . MET A 1 113 ? -19.689 -7.522 55.214 1.00 91.94 113 MET A CA 1
ATOM 885 C C . MET A 1 113 ? -19.791 -7.760 56.729 1.00 91.94 113 MET A C 1
ATOM 887 O O . MET A 1 113 ? -20.142 -8.852 57.157 1.00 91.94 113 MET A O 1
ATOM 891 N N . LYS A 1 114 ? -19.521 -6.741 57.556 1.00 94.25 114 LYS A N 1
ATO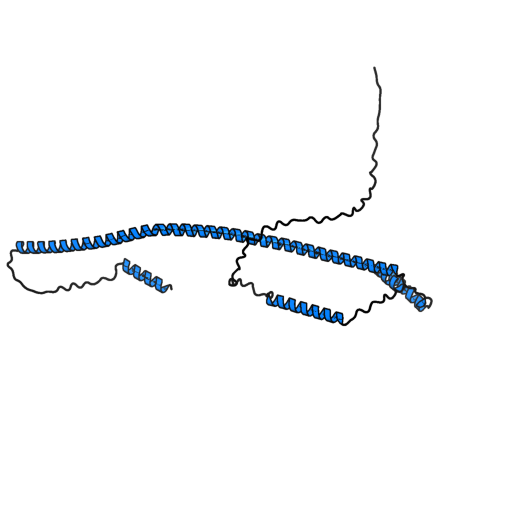M 892 C CA . LYS A 1 114 ? -19.648 -6.857 59.023 1.00 94.25 114 LYS A CA 1
ATOM 893 C C . LYS A 1 114 ? -21.109 -6.977 59.455 1.00 94.25 114 LYS A C 1
ATOM 895 O O . LYS A 1 114 ? -21.436 -7.798 60.301 1.00 94.25 114 LYS A O 1
ATOM 900 N N . THR A 1 115 ? -21.984 -6.179 58.845 1.00 93.69 115 THR A N 1
ATOM 901 C CA . THR A 1 115 ? -23.432 -6.229 59.079 1.00 93.69 115 THR A CA 1
ATOM 902 C C . THR A 1 115 ? -24.006 -7.563 58.621 1.00 93.69 115 THR A C 1
ATOM 904 O O . THR A 1 115 ? -24.864 -8.119 59.295 1.00 93.69 115 THR A O 1
ATOM 907 N N . LEU A 1 116 ? -23.497 -8.095 57.506 1.00 93.75 116 LEU A N 1
ATOM 908 C CA . LEU A 1 116 ? -23.856 -9.418 57.016 1.00 93.75 116 LEU A CA 1
ATOM 909 C C . LEU A 1 116 ? -23.504 -10.523 58.016 1.00 93.75 116 LEU A C 1
ATOM 911 O O . LEU A 1 116 ? -24.340 -11.382 58.273 1.00 93.75 116 LEU A O 1
ATOM 915 N N . ASP A 1 117 ? -22.299 -10.491 58.579 1.00 91.81 117 ASP A N 1
ATOM 916 C CA . ASP A 1 117 ? -21.825 -11.505 59.527 1.00 91.81 117 ASP A CA 1
ATOM 917 C C . ASP A 1 117 ? -22.647 -11.490 60.830 1.00 91.81 117 ASP A C 1
ATOM 919 O O . ASP A 1 117 ? -23.108 -12.529 61.310 1.00 91.81 117 ASP A O 1
ATOM 923 N N . CYS A 1 118 ? -22.941 -10.289 61.346 1.00 93.25 118 CYS A N 1
ATOM 924 C CA . CYS A 1 118 ? -23.854 -10.099 62.476 1.00 93.25 118 CYS A CA 1
ATOM 925 C C . CYS A 1 118 ? -25.264 -10.619 62.163 1.00 93.25 118 CYS A C 1
ATOM 927 O O . CYS A 1 118 ? -25.802 -11.421 62.923 1.00 93.25 118 CYS A O 1
ATOM 929 N N . PHE A 1 119 ? -25.833 -10.220 61.022 1.00 90.88 119 PHE A N 1
ATOM 930 C CA . PHE A 1 119 ? -27.158 -10.657 60.585 1.00 90.88 119 PHE A CA 1
ATOM 931 C C . PHE A 1 119 ? -27.240 -12.181 60.450 1.00 90.88 119 PHE A C 1
ATOM 933 O O . PHE A 1 119 ? -28.173 -12.787 60.963 1.00 90.88 119 PHE A O 1
ATOM 940 N N . GLN A 1 120 ? -26.258 -12.820 59.807 1.00 89.44 120 GLN A N 1
ATOM 941 C CA . GLN A 1 120 ? -26.227 -14.275 59.651 1.00 89.44 120 GLN A CA 1
ATOM 942 C C . GLN A 1 120 ? -26.157 -14.983 61.005 1.00 89.44 120 GLN A C 1
ATOM 944 O O . GLN A 1 120 ? -26.899 -15.938 61.231 1.00 89.44 120 GLN A O 1
ATOM 949 N N . THR A 1 121 ? -25.306 -14.500 61.911 1.00 90.31 121 THR A N 1
ATOM 950 C CA . THR A 1 121 ? -25.151 -15.077 63.252 1.00 90.31 121 THR A CA 1
ATOM 951 C C . THR A 1 121 ? -26.459 -15.003 64.040 1.00 90.31 121 THR A C 1
ATOM 953 O O . THR A 1 121 ? -26.939 -16.027 64.529 1.00 90.31 121 THR A O 1
ATOM 956 N N . GLU A 1 122 ? -27.083 -13.824 64.097 1.00 89.25 122 GLU A N 1
ATOM 957 C CA . GLU A 1 122 ? -28.358 -13.616 64.794 1.00 89.25 122 GLU A CA 1
ATOM 958 C C . GLU A 1 122 ? -29.504 -14.414 64.153 1.00 89.25 122 GLU A C 1
ATOM 960 O O . GLU A 1 122 ? -30.331 -15.004 64.852 1.00 89.25 122 GLU A O 1
ATOM 965 N N . TRP A 1 123 ? -29.529 -14.498 62.822 1.00 84.94 123 TRP A N 1
ATOM 966 C CA . TRP A 1 123 ? -30.539 -15.238 62.068 1.00 84.94 123 TRP A CA 1
ATOM 967 C C . TRP A 1 123 ? -30.487 -16.744 62.351 1.00 84.94 123 TRP A C 1
ATOM 969 O O . TRP A 1 123 ? -31.514 -17.356 62.656 1.00 84.94 123 TRP A O 1
ATOM 979 N N . TYR A 1 124 ? -29.293 -17.350 62.318 1.00 85.06 124 TYR A N 1
ATOM 980 C CA . TYR A 1 124 ? -29.123 -18.766 62.660 1.00 85.06 124 TYR A CA 1
ATOM 981 C C . TYR A 1 124 ? -29.408 -19.042 64.141 1.00 85.06 124 TYR A C 1
ATOM 983 O O . TYR A 1 124 ? -29.992 -20.079 64.467 1.00 85.06 124 TYR A O 1
ATOM 991 N N . GLU A 1 125 ? -29.051 -18.118 65.035 1.00 87.88 125 GLU A N 1
ATOM 992 C CA . GLU A 1 125 ? -29.352 -18.227 66.464 1.00 87.88 125 GLU A CA 1
ATOM 993 C C . GLU A 1 125 ? -30.867 -18.197 66.729 1.00 87.88 125 GLU A C 1
ATOM 995 O O . GLU A 1 125 ? -31.390 -19.025 67.484 1.00 87.88 125 GLU A O 1
ATOM 1000 N N . MET A 1 126 ? -31.605 -17.295 66.074 1.00 81.44 126 MET A N 1
ATOM 1001 C CA . MET A 1 126 ? -33.066 -17.242 66.173 1.00 81.44 126 MET A CA 1
ATOM 1002 C C . MET A 1 126 ? -33.751 -18.469 65.561 1.00 81.44 126 MET A C 1
ATOM 1004 O O . MET A 1 126 ? -34.774 -18.919 66.088 1.00 81.44 126 MET A O 1
ATOM 1008 N N . LEU A 1 127 ? -33.187 -19.029 64.487 1.00 80.81 127 LEU A N 1
ATOM 1009 C CA . LEU A 1 127 ? -33.687 -20.248 63.856 1.00 80.81 127 LEU A CA 1
ATOM 1010 C C . LEU A 1 127 ? -33.524 -21.469 64.778 1.00 80.81 127 LEU A C 1
ATOM 1012 O O . LEU A 1 127 ? -34.468 -22.237 64.957 1.00 80.81 127 LEU A O 1
ATOM 1016 N N . GLN A 1 128 ? -32.363 -21.624 65.426 1.00 80.56 128 GLN A N 1
ATOM 1017 C CA . GLN A 1 128 ? -32.104 -22.719 66.375 1.00 80.56 128 GLN A CA 1
ATOM 1018 C C . GLN A 1 128 ? -32.968 -22.635 67.638 1.00 80.56 128 GLN A C 1
ATOM 1020 O O . GLN A 1 128 ? -33.385 -23.662 68.172 1.00 80.56 128 GLN A O 1
ATOM 1025 N N . LYS A 1 129 ? -33.270 -21.418 68.105 1.00 83.56 129 LYS A N 1
ATOM 1026 C CA . LYS A 1 129 ? -34.172 -21.177 69.243 1.00 83.56 129 LYS A CA 1
ATOM 1027 C C . LYS A 1 129 ? -35.652 -21.408 68.903 1.00 83.56 129 LYS A C 1
ATOM 1029 O O . LYS A 1 129 ? -36.486 -21.377 69.803 1.00 83.56 129 LYS A O 1
ATOM 1034 N N . GLY A 1 130 ? -35.986 -21.640 67.629 1.00 71.56 130 GLY A N 1
ATOM 1035 C CA . GLY A 1 130 ? -37.356 -21.873 67.160 1.00 71.56 130 GLY A CA 1
ATOM 1036 C C . GLY A 1 130 ? -38.248 -20.626 67.166 1.00 71.56 130 GLY A C 1
ATOM 1037 O O . GLY A 1 130 ? -39.447 -20.737 66.913 1.00 71.56 130 GLY A O 1
ATOM 1038 N N . SER A 1 131 ? -37.677 -19.448 67.441 1.00 73.56 131 SER A N 1
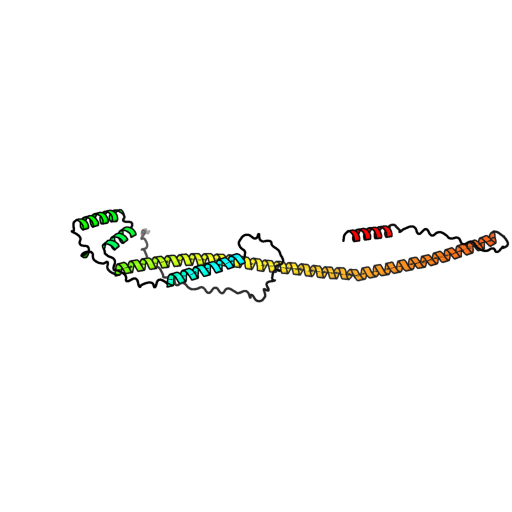ATOM 1039 C CA . SER A 1 131 ? -38.384 -18.160 67.427 1.00 73.56 131 SER A CA 1
ATOM 1040 C C . SER A 1 131 ? -38.682 -17.668 66.010 1.00 73.56 131 SER A C 1
ATOM 1042 O O . SER A 1 131 ? -39.542 -16.812 65.831 1.00 73.56 131 SER A O 1
ATOM 1044 N N . LEU A 1 132 ? -37.978 -18.209 65.012 1.00 67.25 132 LEU A N 1
ATOM 1045 C CA . LEU A 1 132 ? -38.164 -17.932 63.592 1.00 67.25 132 LEU A CA 1
ATOM 1046 C C . LEU A 1 132 ? -38.632 -19.215 62.900 1.00 67.25 132 LEU A C 1
ATOM 1048 O O . LEU A 1 132 ? -37.910 -20.213 62.873 1.00 67.25 132 LEU A O 1
ATOM 1052 N N . LYS A 1 133 ? -39.850 -19.214 62.352 1.00 71.75 133 LYS A N 1
ATOM 1053 C CA . LYS A 1 133 ? -40.333 -20.307 61.502 1.00 71.75 133 LYS A CA 1
ATOM 1054 C C . LYS A 1 133 ? -40.030 -19.963 60.051 1.00 71.75 133 LYS A C 1
ATOM 1056 O O . LYS A 1 133 ? -40.337 -18.866 59.602 1.00 71.75 133 LYS A O 1
ATOM 1061 N N . LEU A 1 134 ? -39.517 -20.930 59.291 1.00 64.50 134 LEU A N 1
ATOM 1062 C CA . LEU A 1 134 ? -39.231 -20.768 57.857 1.00 64.50 134 LEU A CA 1
ATOM 1063 C C . LEU A 1 134 ? -40.464 -20.355 57.024 1.00 64.50 134 LEU A C 1
ATOM 1065 O O . LEU A 1 134 ? -40.310 -19.825 55.934 1.00 64.50 134 LEU A O 1
ATOM 1069 N N . GLN A 1 135 ? -41.680 -20.603 57.529 1.00 60.78 135 GLN A N 1
ATOM 1070 C CA . GLN A 1 135 ? -42.941 -20.193 56.897 1.00 60.78 135 GLN A CA 1
ATOM 1071 C C . GLN A 1 135 ? -43.301 -18.715 57.121 1.00 60.78 135 GLN A C 1
ATOM 1073 O O . GLN A 1 135 ? -44.114 -18.191 56.367 1.00 60.78 135 GLN A O 1
ATOM 1078 N N . ASP A 1 136 ? -42.713 -18.052 58.123 1.00 63.88 136 ASP A N 1
ATOM 1079 C CA . ASP A 1 136 ? -42.978 -16.637 58.427 1.00 63.88 136 ASP A CA 1
ATOM 1080 C C . ASP A 1 136 ? -42.088 -15.691 57.599 1.00 63.88 136 ASP A C 1
ATOM 1082 O O . ASP A 1 136 ? -42.290 -14.475 57.600 1.00 63.88 136 ASP A O 1
ATOM 1086 N N . VAL A 1 137 ? -41.104 -16.233 56.871 1.00 68.38 137 VAL A N 1
ATOM 1087 C CA . VAL A 1 137 ? -40.247 -15.456 55.973 1.00 68.38 137 VAL A CA 1
ATOM 1088 C C . VAL A 1 137 ? -41.004 -15.228 54.667 1.00 68.38 137 VAL A C 1
ATOM 1090 O O . VAL A 1 137 ? -41.235 -16.151 53.888 1.00 68.38 137 VAL A O 1
ATOM 1093 N N . GLY A 1 138 ? -41.440 -13.986 54.459 1.00 70.00 138 GLY A N 1
ATOM 1094 C CA . GLY A 1 138 ? -42.153 -13.579 53.253 1.00 70.00 138 GLY A CA 1
ATOM 1095 C C . GLY A 1 138 ? -41.277 -13.599 51.998 1.00 70.00 138 GLY A C 1
ATOM 1096 O O . GLY A 1 138 ? -40.056 -13.760 52.052 1.00 70.00 138 GLY A O 1
ATOM 1097 N N . PHE A 1 139 ? -41.925 -13.394 50.854 1.00 77.12 139 PHE A N 1
ATOM 1098 C CA . PHE A 1 139 ? -41.254 -13.182 49.575 1.00 77.12 139 PHE A CA 1
ATOM 1099 C C . PHE A 1 139 ? -40.974 -11.699 49.351 1.00 77.12 139 PHE A C 1
ATOM 1101 O O . PHE A 1 139 ? -41.715 -10.829 49.818 1.00 77.12 139 PHE A O 1
ATOM 1108 N N . VAL A 1 140 ? -39.903 -11.415 48.621 1.00 73.00 140 VAL A N 1
ATOM 1109 C CA . VAL A 1 140 ? -39.533 -10.059 48.223 1.00 73.00 140 VAL A CA 1
ATOM 1110 C C . VAL A 1 140 ? -40.547 -9.548 47.195 1.00 73.00 140 VAL A C 1
ATOM 1112 O O . VAL A 1 140 ? -40.917 -10.294 46.285 1.00 73.00 140 VAL A O 1
ATOM 1115 N N . PRO A 1 141 ? -41.012 -8.292 47.307 1.00 76.50 141 PRO A N 1
ATOM 1116 C CA . PRO A 1 141 ? -41.895 -7.707 46.308 1.00 76.50 141 PRO A CA 1
ATOM 1117 C C . PRO A 1 141 ? -41.250 -7.687 44.918 1.00 76.50 141 PRO A C 1
ATOM 1119 O O . PRO A 1 141 ? -40.124 -7.220 44.752 1.00 76.50 141 PRO A O 1
ATOM 1122 N N . ASP A 1 142 ? -42.017 -8.116 43.919 1.00 74.31 142 ASP A N 1
ATOM 1123 C CA . ASP A 1 142 ? -41.595 -8.299 42.522 1.00 74.31 142 ASP A CA 1
ATOM 1124 C C . ASP A 1 142 ? -40.927 -7.051 41.902 1.00 74.31 142 ASP A C 1
ATOM 1126 O O . ASP A 1 142 ? -39.964 -7.143 41.147 1.00 74.31 142 ASP A O 1
ATOM 1130 N N . VAL A 1 143 ? -41.346 -5.851 42.320 1.00 79.12 143 VAL A N 1
ATOM 1131 C CA . VAL A 1 143 ? -40.788 -4.566 41.853 1.00 79.12 143 VAL A CA 1
ATOM 1132 C C . VAL A 1 143 ? -39.281 -4.434 42.133 1.00 79.12 143 VAL A C 1
ATOM 1134 O O . VAL A 1 143 ? -38.553 -3.867 41.322 1.00 79.12 143 VAL A O 1
ATOM 1137 N N . TYR A 1 144 ? -38.784 -4.956 43.261 1.00 79.38 144 TYR A N 1
ATOM 1138 C CA . TYR A 1 144 ? -37.352 -4.893 43.586 1.00 79.38 144 TYR A CA 1
ATOM 1139 C C . TYR A 1 144 ? -36.525 -5.866 42.746 1.00 79.38 144 TYR A C 1
ATOM 1141 O O . TYR A 1 144 ? -35.437 -5.504 42.298 1.00 79.38 144 TYR A O 1
ATOM 1149 N N . ALA A 1 145 ? -37.053 -7.067 42.500 1.00 79.44 145 ALA A N 1
ATOM 1150 C CA . ALA A 1 145 ? -36.427 -8.036 41.607 1.00 79.44 145 ALA A CA 1
ATOM 1151 C C . ALA A 1 145 ? -36.372 -7.485 40.173 1.00 79.44 145 ALA A C 1
ATOM 1153 O O . ALA A 1 145 ? -35.328 -7.529 39.525 1.00 79.44 145 ALA A O 1
ATOM 1154 N N . GLN A 1 146 ? -37.461 -6.862 39.714 1.00 85.12 146 GLN A N 1
ATOM 1155 C CA . GLN A 1 146 ? -37.517 -6.213 38.409 1.00 85.12 146 GLN A CA 1
ATOM 1156 C C . GLN A 1 146 ? -36.518 -5.052 38.288 1.00 85.12 146 GLN A C 1
ATOM 1158 O O . GLN A 1 146 ? -35.831 -4.948 37.275 1.00 85.12 146 GLN A O 1
ATOM 1163 N N . ASN A 1 147 ? -36.374 -4.214 39.319 1.00 87.19 147 ASN A N 1
ATOM 1164 C CA . ASN A 1 147 ? -35.382 -3.135 39.314 1.00 87.19 147 ASN A CA 1
ATOM 1165 C C . ASN A 1 147 ? -33.940 -3.659 39.275 1.00 87.19 147 ASN A C 1
ATOM 1167 O O . ASN A 1 147 ? -33.138 -3.121 38.520 1.00 87.19 147 ASN A O 1
ATOM 1171 N N . GLN A 1 148 ? -33.608 -4.725 40.013 1.00 84.69 148 GLN A N 1
ATOM 1172 C CA . GLN A 1 148 ? -32.275 -5.339 39.918 1.00 84.69 148 GLN A CA 1
ATOM 1173 C C . GLN A 1 148 ? -31.993 -5.904 38.521 1.00 84.69 148 GLN A C 1
ATOM 1175 O O . GLN A 1 148 ? -30.888 -5.738 38.001 1.00 84.69 148 GLN A O 1
ATOM 1180 N N . LEU A 1 149 ? -32.986 -6.541 37.890 1.00 86.75 149 LEU A N 1
ATOM 1181 C CA . LEU A 1 149 ? -32.856 -7.026 36.515 1.00 86.75 149 LEU A CA 1
ATOM 1182 C C . LEU A 1 149 ? -32.609 -5.870 35.539 1.00 86.75 149 LEU A C 1
ATOM 1184 O O . LEU A 1 149 ? -31.693 -5.955 34.723 1.00 86.75 149 LEU A O 1
ATOM 1188 N N . LEU A 1 150 ? -33.363 -4.775 35.669 1.00 91.75 150 LEU A N 1
ATOM 1189 C CA . LEU A 1 150 ? -33.185 -3.573 34.851 1.00 91.75 150 LEU A CA 1
ATOM 1190 C C . LEU A 1 150 ? -31.818 -2.912 35.085 1.00 91.75 150 LEU A C 1
ATOM 1192 O O . LEU A 1 150 ? -31.172 -2.488 34.132 1.00 91.75 150 LEU A O 1
ATOM 1196 N N . GLU A 1 151 ? -31.333 -2.847 36.326 1.00 91.31 151 GLU A N 1
ATOM 1197 C CA . GLU A 1 151 ? -29.993 -2.331 36.635 1.00 91.31 151 GLU A CA 1
ATOM 1198 C C . GLU A 1 151 ? -28.891 -3.178 35.989 1.00 91.31 151 GLU A C 1
ATOM 1200 O O . GLU A 1 151 ? -27.936 -2.637 35.420 1.00 91.31 151 GLU A O 1
ATOM 1205 N N . HIS A 1 152 ? -29.031 -4.504 36.038 1.00 91.06 152 HIS A N 1
ATOM 1206 C CA . HIS A 1 152 ? -28.110 -5.425 35.383 1.00 91.06 152 HIS A CA 1
ATOM 1207 C C . HIS A 1 152 ? -28.156 -5.283 33.856 1.00 91.06 152 HIS A C 1
ATOM 1209 O O . HIS A 1 152 ? -27.108 -5.223 33.214 1.00 91.06 152 HIS A O 1
ATOM 1215 N N . GLU A 1 153 ? -29.347 -5.155 33.271 1.00 95.69 153 GLU A N 1
ATOM 1216 C CA . GLU A 1 153 ? -29.523 -4.923 31.837 1.00 95.69 153 GLU A CA 1
ATOM 1217 C C . GLU A 1 153 ? -28.879 -3.601 31.402 1.00 95.69 153 GLU A C 1
ATOM 1219 O O . GLU A 1 153 ? -28.079 -3.583 30.469 1.00 95.69 153 GLU A O 1
ATOM 1224 N N . VAL A 1 154 ? -29.111 -2.508 32.136 1.00 95.94 154 VAL A N 1
ATOM 1225 C CA . VAL A 1 154 ? -28.465 -1.213 31.876 1.00 95.94 154 VAL A CA 1
ATOM 1226 C C . VAL A 1 154 ? -26.945 -1.325 31.972 1.00 95.94 154 VAL A C 1
ATOM 1228 O O . VAL A 1 154 ? -26.230 -0.731 31.162 1.00 95.94 154 VAL A O 1
ATOM 1231 N N . LYS A 1 155 ? -26.425 -2.072 32.950 1.00 96.69 155 LYS A N 1
ATOM 1232 C CA . LYS A 1 155 ? -24.983 -2.296 33.096 1.00 96.69 155 LYS A CA 1
ATOM 1233 C C . LYS A 1 155 ? -24.412 -3.073 31.908 1.00 96.69 155 LYS A C 1
ATOM 1235 O O . LYS A 1 155 ? -23.358 -2.685 31.404 1.00 96.69 155 LYS A O 1
ATOM 1240 N N . ASN A 1 156 ? -25.105 -4.111 31.450 1.00 96.19 156 ASN A N 1
ATOM 1241 C CA . ASN A 1 156 ? -24.690 -4.907 30.298 1.00 96.19 156 ASN A CA 1
ATOM 1242 C C . ASN A 1 156 ? -24.723 -4.082 29.012 1.00 96.19 156 ASN A C 1
ATOM 1244 O O . ASN A 1 156 ? -23.705 -3.982 28.340 1.00 96.19 156 ASN A O 1
ATOM 1248 N N . VAL A 1 157 ? -25.820 -3.373 28.742 1.00 97.06 157 VAL A N 1
ATOM 1249 C CA . VAL A 1 157 ? -25.939 -2.505 27.559 1.00 97.06 157 VAL A CA 1
ATOM 1250 C C . VAL A 1 157 ? -24.866 -1.413 27.558 1.00 97.06 157 VAL A C 1
ATOM 1252 O O . VAL A 1 157 ? -24.288 -1.108 26.517 1.00 97.06 157 VAL A O 1
ATOM 1255 N N . LYS A 1 158 ? -24.546 -0.828 28.720 1.00 97.81 158 LYS A N 1
ATOM 1256 C CA . LYS A 1 158 ? -23.449 0.147 28.834 1.00 97.81 158 LYS A CA 1
ATOM 1257 C C . LYS A 1 158 ? -22.087 -0.469 28.531 1.00 97.81 158 LYS A C 1
ATOM 1259 O O . LYS A 1 158 ? -21.268 0.188 27.895 1.00 97.81 158 LYS A O 1
ATOM 1264 N N . LYS A 1 159 ? -21.842 -1.696 28.994 1.00 97.94 159 LYS A N 1
ATOM 1265 C CA . LYS A 1 159 ? -20.611 -2.431 28.695 1.00 97.94 159 LYS A CA 1
ATOM 1266 C C . LYS A 1 159 ? -20.506 -2.719 27.196 1.00 97.94 159 LYS A C 1
ATOM 1268 O O . LYS A 1 159 ? -19.489 -2.381 26.601 1.00 97.94 159 LYS A O 1
ATOM 1273 N N . ASP A 1 160 ? -21.564 -3.248 26.593 1.00 96.75 160 ASP A N 1
ATOM 1274 C CA . ASP A 1 160 ? -21.599 -3.573 25.165 1.00 96.75 160 ASP A CA 1
ATOM 1275 C C . ASP A 1 160 ? -21.405 -2.318 24.306 1.00 96.75 160 ASP A C 1
ATOM 1277 O O . ASP A 1 160 ? -20.659 -2.332 23.329 1.00 96.75 160 ASP A O 1
ATOM 1281 N N . LEU A 1 161 ? -22.005 -1.191 24.707 1.00 97.75 161 LEU A N 1
ATOM 1282 C CA . LEU A 1 161 ? -21.804 0.095 24.043 1.00 97.75 161 LEU A CA 1
ATOM 1283 C C . LEU A 1 161 ? -20.335 0.539 24.076 1.00 97.75 161 LEU A C 1
ATOM 1285 O O . LEU A 1 161 ? -19.835 1.066 23.082 1.00 97.75 161 LEU A O 1
ATOM 1289 N N . GLU A 1 162 ? -19.646 0.357 25.202 1.00 98.19 162 GLU A N 1
ATOM 1290 C CA . GLU A 1 162 ? -18.229 0.706 25.323 1.00 98.19 162 GLU A CA 1
ATOM 1291 C C . GLU A 1 162 ? -17.346 -0.222 24.479 1.00 98.19 162 GLU A C 1
ATOM 1293 O O . GLU A 1 162 ? -16.501 0.252 23.718 1.00 98.19 162 GLU A O 1
ATOM 1298 N N . ASP A 1 163 ? -17.609 -1.528 24.515 1.00 97.75 163 ASP A N 1
ATOM 1299 C CA . ASP A 1 163 ? -16.887 -2.520 23.715 1.00 97.75 163 ASP A CA 1
ATOM 1300 C C . ASP A 1 163 ? -17.086 -2.262 22.199 1.00 97.75 163 ASP A C 1
ATOM 1302 O O . ASP A 1 163 ? -16.130 -2.296 21.409 1.00 97.75 163 ASP A O 1
ATOM 1306 N N . CYS A 1 164 ? -18.301 -1.883 21.781 1.00 97.88 164 CYS A N 1
ATOM 1307 C CA . CYS A 1 164 ? -18.589 -1.444 20.414 1.00 97.88 164 CYS A CA 1
ATOM 1308 C C . CYS A 1 164 ? -17.857 -0.148 20.038 1.00 97.88 164 CYS A C 1
ATOM 1310 O O . CYS A 1 164 ? -17.342 -0.045 18.920 1.00 97.88 164 CYS A O 1
ATOM 1312 N N . LYS A 1 165 ? -17.780 0.843 20.935 1.00 98.44 165 LYS A N 1
ATOM 1313 C CA . LYS A 1 165 ? -17.036 2.091 20.682 1.00 98.44 165 LYS A CA 1
ATOM 1314 C C . LYS A 1 165 ? -15.552 1.824 20.484 1.00 98.44 165 LYS A C 1
ATOM 1316 O O . LYS A 1 165 ? -14.971 2.345 19.534 1.00 98.44 165 LYS A O 1
ATOM 1321 N N . ILE A 1 166 ? -14.950 0.994 21.335 1.00 98.19 166 ILE A N 1
ATOM 1322 C CA . ILE A 1 166 ? -13.541 0.604 21.217 1.00 98.19 166 ILE A CA 1
ATOM 1323 C C . ILE A 1 166 ? -13.304 -0.066 19.862 1.00 98.19 166 ILE A C 1
ATOM 1325 O O . ILE A 1 166 ? -12.425 0.363 19.119 1.00 98.19 166 ILE A O 1
ATOM 1329 N N . THR A 1 167 ? -14.136 -1.045 19.500 1.00 97.81 167 THR A N 1
ATOM 1330 C CA . THR A 1 167 ? -14.043 -1.753 18.211 1.00 97.81 167 THR A CA 1
ATOM 1331 C C . THR A 1 167 ? -14.211 -0.809 17.017 1.00 97.81 167 THR A C 1
ATOM 1333 O O . THR A 1 167 ? -13.493 -0.901 16.025 1.00 97.81 167 THR A O 1
ATOM 1336 N N . THR A 1 168 ? -15.131 0.151 17.110 1.00 97.88 168 THR A N 1
ATOM 1337 C CA . THR A 1 168 ? -15.358 1.143 16.048 1.00 97.88 168 THR A CA 1
ATOM 1338 C C . THR A 1 168 ? -14.164 2.085 15.896 1.00 97.88 168 THR A C 1
ATOM 1340 O O . THR A 1 168 ? -13.761 2.406 14.774 1.00 97.88 168 THR A O 1
ATOM 1343 N N . ASN A 1 169 ? -13.564 2.513 17.007 1.00 97.81 169 ASN A N 1
ATOM 1344 C CA . ASN A 1 169 ? -12.384 3.371 16.994 1.00 97.81 169 ASN A CA 1
ATOM 1345 C C . ASN A 1 169 ? -11.171 2.641 16.408 1.00 97.81 169 ASN A C 1
ATOM 1347 O O . ASN A 1 169 ? -10.514 3.177 15.517 1.00 97.81 169 ASN A O 1
ATOM 1351 N N . THR A 1 170 ? -10.916 1.396 16.817 1.00 98.12 170 THR A N 1
ATOM 1352 C CA . THR A 1 170 ? -9.813 0.595 16.263 1.00 98.12 170 THR A CA 1
ATOM 1353 C C . THR A 1 170 ? -10.016 0.301 14.771 1.00 98.12 170 THR A C 1
ATOM 1355 O O . THR A 1 170 ? -9.079 0.433 13.977 1.00 98.12 170 THR A O 1
ATOM 1358 N N . ALA A 1 171 ? -11.244 -0.002 14.339 1.00 97.75 171 ALA A N 1
ATOM 1359 C CA . ALA A 1 171 ? -11.587 -0.142 12.921 1.00 97.75 171 ALA A CA 1
ATOM 1360 C C . ALA A 1 171 ? -11.385 1.172 12.137 1.00 97.75 171 ALA A C 1
ATOM 1362 O O . ALA A 1 171 ? -10.862 1.177 11.022 1.00 97.75 171 ALA A O 1
ATOM 1363 N N . SER A 1 172 ? -11.729 2.316 12.730 1.00 97.81 172 SER A N 1
ATOM 1364 C CA . SER A 1 172 ? -11.519 3.628 12.107 1.00 97.81 172 SER A CA 1
ATOM 1365 C C . SER A 1 172 ? -10.030 3.961 11.956 1.00 97.81 172 SER A C 1
ATOM 1367 O O . SER A 1 172 ? -9.598 4.439 10.906 1.00 97.81 172 SER A O 1
ATOM 1369 N N . GLU A 1 173 ? -9.212 3.660 12.967 1.00 97.81 173 GLU A N 1
ATOM 1370 C CA . GLU A 1 173 ? -7.759 3.845 12.915 1.00 97.81 173 GLU A CA 1
ATOM 1371 C C . GLU A 1 173 ? -7.094 2.969 11.848 1.00 97.81 173 GLU A C 1
ATOM 1373 O O . GLU A 1 173 ? -6.224 3.438 11.105 1.00 97.81 173 GLU A O 1
ATOM 1378 N N . THR A 1 174 ? -7.498 1.701 11.749 1.00 97.38 174 THR A N 1
ATOM 1379 C CA . THR A 1 174 ? -6.982 0.782 10.724 1.00 97.38 174 THR A CA 1
ATOM 1380 C C . THR A 1 174 ? -7.381 1.235 9.321 1.00 97.38 174 THR A C 1
ATOM 1382 O O . THR A 1 174 ? -6.518 1.283 8.443 1.00 97.38 174 THR A O 1
ATOM 1385 N N . LEU A 1 175 ? -8.618 1.700 9.113 1.00 97.50 175 LEU A N 1
ATOM 1386 C CA . LEU A 1 175 ? -9.039 2.297 7.841 1.00 97.50 175 LEU A CA 1
ATOM 1387 C C . LEU A 1 175 ? -8.189 3.505 7.438 1.00 97.50 175 LEU A C 1
ATOM 1389 O O . LEU A 1 175 ? -7.825 3.641 6.269 1.00 97.50 175 LEU A O 1
ATOM 1393 N N . ILE A 1 176 ? -7.840 4.382 8.383 1.00 97.50 176 ILE A N 1
ATOM 1394 C CA . ILE A 1 176 ? -6.965 5.529 8.100 1.00 97.50 176 ILE A CA 1
ATOM 1395 C C . ILE A 1 176 ? -5.572 5.056 7.663 1.00 97.50 176 ILE A C 1
ATOM 1397 O O . ILE A 1 176 ? -5.007 5.624 6.725 1.00 97.50 176 ILE A O 1
ATOM 1401 N N . LYS A 1 177 ? -5.014 4.022 8.305 1.00 97.88 177 LYS A N 1
ATOM 1402 C CA . LYS A 1 177 ? -3.714 3.440 7.922 1.00 97.88 177 LYS A CA 1
ATOM 1403 C C . LYS A 1 177 ? -3.765 2.837 6.516 1.00 97.88 177 LYS A C 1
ATOM 1405 O O . LYS A 1 177 ? -2.929 3.186 5.689 1.00 97.88 177 LYS A O 1
ATOM 1410 N N . LEU A 1 178 ? -4.781 2.027 6.216 1.00 95.62 178 LEU A N 1
ATOM 1411 C CA . LEU A 1 178 ? -4.953 1.404 4.898 1.00 95.62 178 LEU A CA 1
ATOM 1412 C C . LEU A 1 178 ? -5.149 2.438 3.785 1.00 95.62 178 LEU A C 1
ATOM 1414 O O . LEU A 1 178 ? -4.576 2.301 2.708 1.00 95.62 178 LEU A O 1
ATOM 1418 N N . ARG A 1 179 ? -5.901 3.516 4.045 1.00 95.12 179 ARG A N 1
ATOM 1419 C CA . ARG A 1 179 ? -6.045 4.623 3.085 1.00 95.12 179 ARG A CA 1
ATOM 1420 C C . ARG A 1 179 ? -4.710 5.298 2.787 1.00 95.12 179 ARG A C 1
ATOM 1422 O O . ARG A 1 179 ? -4.411 5.532 1.622 1.00 95.12 179 ARG A O 1
ATOM 1429 N N . LYS A 1 180 ? -3.899 5.573 3.815 1.00 96.94 180 LYS A N 1
ATOM 1430 C CA . LYS A 1 180 ? -2.559 6.155 3.634 1.00 96.94 180 LYS A CA 1
ATOM 1431 C C . LYS A 1 180 ? -1.653 5.242 2.810 1.00 96.94 180 LYS A C 1
ATOM 1433 O O . LYS A 1 180 ? -0.970 5.744 1.925 1.00 96.94 180 LYS A O 1
ATOM 1438 N N . GLU A 1 181 ? -1.680 3.937 3.065 1.00 95.31 181 GLU A N 1
ATOM 1439 C CA . GLU A 1 181 ? -0.877 2.963 2.318 1.00 95.31 181 GLU A CA 1
ATOM 1440 C C . GLU A 1 181 ? -1.326 2.866 0.854 1.00 95.31 181 GLU A C 1
ATOM 1442 O O . GLU A 1 181 ? -0.522 2.996 -0.068 1.00 95.31 181 GLU A O 1
ATOM 1447 N N . ARG A 1 182 ? -2.639 2.767 0.613 1.00 94.75 182 ARG A N 1
ATOM 1448 C CA . ARG A 1 182 ? -3.220 2.830 -0.735 1.00 94.75 182 ARG A CA 1
ATOM 1449 C C . ARG A 1 182 ? -2.788 4.101 -1.471 1.00 94.75 182 ARG A C 1
ATOM 1451 O O . ARG A 1 182 ? -2.386 4.037 -2.633 1.00 94.75 182 ARG A O 1
ATOM 1458 N N . ASP A 1 183 ? -2.858 5.256 -0.813 1.00 93.81 183 ASP A N 1
ATOM 1459 C CA . ASP A 1 183 ? -2.487 6.540 -1.414 1.00 93.81 183 ASP A CA 1
ATOM 1460 C C . ASP A 1 183 ? -0.974 6.629 -1.673 1.00 93.81 183 ASP A C 1
ATOM 1462 O O . ASP A 1 183 ? -0.554 7.170 -2.701 1.00 93.81 183 ASP A O 1
ATOM 1466 N N . PHE A 1 184 ? -0.155 6.049 -0.791 1.00 96.62 184 PHE A N 1
ATOM 1467 C CA . PHE A 1 184 ? 1.285 5.910 -0.980 1.00 96.62 184 PHE A CA 1
ATOM 1468 C C . PHE A 1 184 ? 1.602 5.063 -2.216 1.00 96.62 184 PHE A C 1
ATOM 1470 O O . PHE A 1 184 ? 2.328 5.532 -3.096 1.00 96.62 184 PHE A O 1
ATOM 1477 N N . HIS A 1 185 ? 1.002 3.877 -2.350 1.00 96.56 185 HIS A N 1
ATOM 1478 C CA . HIS A 1 185 ? 1.171 3.024 -3.527 1.00 96.56 185 HIS A CA 1
ATOM 1479 C C . HIS A 1 185 ? 0.694 3.713 -4.807 1.00 96.56 185 HIS A C 1
ATOM 1481 O O . HIS A 1 185 ? 1.413 3.721 -5.806 1.00 96.56 185 HIS A O 1
ATOM 1487 N N . ARG A 1 186 ? -0.470 4.374 -4.772 1.00 93.69 186 ARG A N 1
ATOM 1488 C CA . ARG A 1 186 ? -1.015 5.130 -5.912 1.00 93.69 186 ARG A CA 1
ATOM 1489 C C . ARG A 1 186 ? -0.063 6.245 -6.343 1.00 93.69 186 ARG A C 1
ATOM 1491 O O . ARG A 1 186 ? 0.199 6.416 -7.534 1.00 93.69 186 ARG A O 1
ATOM 1498 N N . MET A 1 187 ? 0.475 7.012 -5.393 1.00 94.44 187 MET A N 1
ATOM 1499 C CA . MET A 1 187 ? 1.447 8.070 -5.682 1.00 94.44 187 MET A CA 1
ATOM 1500 C C . MET A 1 187 ? 2.764 7.490 -6.214 1.00 94.44 187 MET A C 1
ATOM 1502 O O . MET A 1 187 ? 3.323 8.024 -7.175 1.00 94.44 187 MET A O 1
ATOM 1506 N N . HIS A 1 188 ? 3.258 6.412 -5.604 1.00 96.25 188 HIS A N 1
ATOM 1507 C CA . HIS A 1 188 ? 4.503 5.762 -5.992 1.00 96.25 188 HIS A CA 1
ATOM 1508 C C . HIS A 1 188 ? 4.415 5.202 -7.412 1.00 96.25 188 HIS A C 1
ATOM 1510 O O . HIS A 1 188 ? 5.253 5.536 -8.246 1.00 96.25 188 HIS A O 1
ATOM 1516 N N . HIS A 1 189 ? 3.352 4.462 -7.727 1.00 93.94 189 HIS A N 1
ATOM 1517 C CA . HIS A 1 189 ? 3.114 3.940 -9.067 1.00 93.94 189 HIS A CA 1
ATOM 1518 C C . HIS A 1 189 ? 3.042 5.070 -10.107 1.00 93.94 189 HIS A C 1
ATOM 1520 O O . HIS A 1 189 ? 3.726 5.009 -11.127 1.00 93.94 189 HIS A O 1
ATOM 1526 N N . LYS A 1 190 ? 2.318 6.168 -9.825 1.00 92.25 190 LYS A N 1
ATOM 1527 C CA . LYS A 1 190 ? 2.293 7.352 -10.709 1.00 92.25 190 LYS A CA 1
ATOM 1528 C C . LYS A 1 190 ? 3.690 7.925 -10.957 1.00 92.25 190 LYS A C 1
ATOM 1530 O O . LYS A 1 190 ? 4.013 8.265 -12.095 1.00 92.25 190 LYS A O 1
ATOM 1535 N N . ARG A 1 191 ? 4.521 8.043 -9.916 1.00 95.94 191 ARG A N 1
ATOM 1536 C CA . ARG A 1 191 ? 5.907 8.523 -10.037 1.00 95.94 191 ARG A CA 1
ATOM 1537 C C . ARG A 1 191 ? 6.736 7.587 -10.917 1.00 95.94 191 ARG A C 1
ATOM 1539 O O . ARG A 1 191 ? 7.355 8.051 -11.872 1.00 95.94 191 ARG A O 1
ATOM 1546 N N . VAL A 1 192 ? 6.695 6.286 -10.641 1.00 96.06 192 VAL A N 1
ATOM 1547 C CA . VAL A 1 192 ? 7.431 5.265 -11.402 1.00 96.06 192 VAL A CA 1
ATOM 1548 C C . VAL A 1 192 ? 6.986 5.248 -12.865 1.00 96.06 192 VAL A C 1
ATOM 1550 O O . VAL A 1 192 ? 7.824 5.236 -13.762 1.00 96.06 192 VAL A O 1
ATOM 1553 N N . ALA A 1 193 ? 5.685 5.346 -13.142 1.00 94.00 193 ALA A N 1
ATOM 1554 C CA . ALA A 1 193 ? 5.164 5.424 -14.504 1.00 94.00 193 ALA A CA 1
ATOM 1555 C C . ALA A 1 193 ? 5.670 6.675 -15.249 1.00 94.00 193 ALA A C 1
ATOM 1557 O O . ALA A 1 193 ? 6.034 6.597 -16.427 1.00 94.00 193 ALA A O 1
ATOM 1558 N N . GLN A 1 194 ? 5.748 7.828 -14.575 1.00 96.06 194 GLN A N 1
ATOM 1559 C CA . GLN A 1 194 ? 6.335 9.044 -15.149 1.00 96.06 194 GLN A CA 1
ATOM 1560 C C . GLN A 1 194 ? 7.826 8.865 -15.463 1.00 96.06 194 GLN A C 1
ATOM 1562 O O . GLN A 1 194 ? 8.271 9.253 -16.544 1.00 96.06 194 GLN A O 1
ATOM 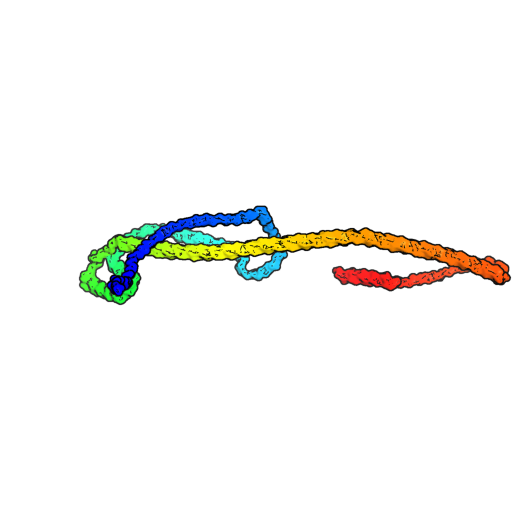1567 N N . GLU A 1 195 ? 8.595 8.267 -14.554 1.00 96.25 195 GLU A N 1
ATOM 1568 C CA . GLU A 1 195 ? 10.019 7.975 -14.754 1.00 96.25 195 GLU A CA 1
ATOM 1569 C C . GLU A 1 195 ? 10.235 6.978 -15.899 1.00 96.25 195 GLU A C 1
ATOM 1571 O O . GLU A 1 195 ? 11.017 7.260 -16.812 1.00 96.25 195 GLU A O 1
ATOM 1576 N N . LYS A 1 196 ? 9.456 5.888 -15.939 1.00 96.56 196 LYS A N 1
ATOM 1577 C CA . LYS A 1 196 ? 9.423 4.922 -17.048 1.00 96.56 196 LYS A CA 1
ATOM 1578 C C . LYS A 1 196 ? 9.204 5.631 -18.382 1.00 96.56 196 LYS A C 1
ATOM 1580 O O . LYS A 1 196 ? 9.961 5.432 -19.330 1.00 96.56 196 LYS A O 1
ATOM 1585 N N . ASN A 1 197 ? 8.202 6.504 -18.458 1.00 95.62 197 ASN A N 1
ATOM 1586 C CA . ASN A 1 197 ? 7.877 7.229 -19.685 1.00 95.62 197 ASN A CA 1
ATOM 1587 C C . ASN A 1 197 ? 8.984 8.207 -20.110 1.00 95.62 197 ASN A C 1
ATOM 1589 O O . ASN A 1 197 ? 9.253 8.339 -21.308 1.00 95.62 197 ASN A O 1
ATOM 1593 N N . ARG A 1 198 ? 9.665 8.862 -19.160 1.00 97.75 198 ARG A N 1
ATOM 1594 C CA . ARG A 1 198 ? 10.844 9.698 -19.452 1.00 97.75 198 ARG A CA 1
ATOM 1595 C C . ARG A 1 198 ? 11.971 8.863 -20.059 1.00 97.75 198 ARG A C 1
ATOM 1597 O O . ARG A 1 198 ? 12.440 9.198 -21.144 1.00 97.75 198 ARG A O 1
ATOM 1604 N N . LEU A 1 199 ? 12.315 7.734 -19.438 1.00 98.12 199 LEU A N 1
ATOM 1605 C CA . LEU A 1 199 ? 13.354 6.827 -19.939 1.00 98.12 199 LEU A CA 1
ATOM 1606 C C . LEU A 1 199 ? 13.016 6.268 -21.325 1.00 98.12 199 LEU A C 1
ATOM 1608 O O . LEU A 1 199 ? 13.867 6.247 -22.213 1.00 98.12 199 LEU A O 1
ATOM 1612 N N . ILE A 1 200 ? 11.760 5.875 -21.557 1.00 97.31 200 ILE A N 1
ATOM 1613 C CA . ILE A 1 200 ? 11.295 5.427 -22.877 1.00 97.31 200 ILE A CA 1
ATOM 1614 C C . ILE A 1 200 ? 11.526 6.516 -23.933 1.00 97.31 200 ILE A C 1
ATOM 1616 O O . ILE A 1 200 ? 11.979 6.221 -25.043 1.00 97.31 200 ILE A O 1
ATOM 1620 N N . ASN A 1 201 ? 11.226 7.775 -23.611 1.00 97.62 201 ASN A N 1
ATOM 1621 C CA . ASN A 1 201 ? 11.423 8.890 -24.533 1.00 97.62 201 ASN A CA 1
ATOM 1622 C C . ASN A 1 201 ? 12.906 9.158 -24.815 1.00 97.62 201 ASN A C 1
ATOM 1624 O O . ASN A 1 201 ? 13.268 9.395 -25.971 1.00 97.62 201 ASN A O 1
ATOM 1628 N N . ASP A 1 202 ? 13.765 9.053 -23.805 1.00 97.75 202 ASP A N 1
ATOM 1629 C CA . ASP A 1 202 ? 15.211 9.201 -23.970 1.00 97.75 202 ASP A CA 1
ATOM 1630 C C . ASP A 1 202 ? 15.797 8.077 -24.829 1.00 97.75 202 ASP A C 1
ATOM 1632 O O . ASP A 1 202 ? 16.544 8.348 -25.771 1.00 97.75 202 ASP A O 1
ATOM 1636 N N . ILE A 1 203 ? 15.370 6.828 -24.615 1.00 97.88 203 ILE A N 1
ATOM 1637 C CA . ILE A 1 203 ? 15.743 5.688 -25.464 1.00 97.88 203 ILE A CA 1
ATOM 1638 C C . ILE A 1 203 ? 15.296 5.923 -26.911 1.00 97.88 203 ILE A C 1
ATOM 1640 O O . ILE A 1 203 ? 16.073 5.701 -27.841 1.00 97.88 203 ILE A O 1
ATOM 1644 N N . LYS A 1 204 ? 14.063 6.397 -27.138 1.00 97.62 204 LYS A N 1
ATOM 1645 C CA . LYS A 1 204 ? 13.567 6.720 -28.488 1.00 97.62 204 LYS A CA 1
ATOM 1646 C C . LYS A 1 204 ? 14.415 7.807 -29.152 1.00 97.62 204 LYS A C 1
ATOM 1648 O O . LYS A 1 204 ? 14.784 7.668 -30.320 1.00 97.62 204 LYS A O 1
ATOM 1653 N N . ARG A 1 205 ? 14.756 8.871 -28.416 1.00 97.81 205 ARG A N 1
ATOM 1654 C CA . ARG A 1 205 ? 15.623 9.953 -28.904 1.00 97.81 205 ARG A CA 1
ATOM 1655 C C . ARG A 1 205 ? 17.014 9.428 -29.255 1.00 97.81 205 ARG A C 1
ATOM 1657 O O . ARG A 1 205 ? 17.527 9.750 -30.325 1.00 97.81 205 ARG A O 1
ATOM 1664 N N . LEU A 1 206 ? 17.587 8.587 -28.399 1.00 97.50 206 LEU A N 1
ATOM 1665 C CA . LEU A 1 206 ? 18.906 8.001 -28.597 1.00 97.50 206 LEU A CA 1
ATOM 1666 C C . LEU A 1 206 ? 18.934 7.066 -29.811 1.00 97.50 206 LEU A C 1
ATOM 1668 O O . LEU A 1 206 ? 19.810 7.195 -30.662 1.00 97.50 206 LEU A O 1
ATOM 1672 N N . LYS A 1 207 ? 17.933 6.191 -29.959 1.00 97.50 207 LYS A N 1
ATOM 1673 C CA . LYS A 1 207 ? 17.776 5.331 -31.143 1.00 97.50 207 LYS A CA 1
ATOM 1674 C C . LYS A 1 207 ? 17.706 6.152 -32.430 1.00 97.50 207 LYS A C 1
ATOM 1676 O O . LYS A 1 207 ? 18.395 5.833 -33.395 1.00 97.50 207 LYS A O 1
ATOM 1681 N N . LYS A 1 208 ? 16.931 7.243 -32.435 1.00 96.69 208 LYS A N 1
ATOM 1682 C CA . LYS A 1 208 ? 16.849 8.159 -33.584 1.00 96.69 208 LYS A CA 1
ATOM 1683 C C . LYS A 1 208 ? 18.198 8.819 -33.893 1.00 96.69 208 LYS A C 1
ATOM 1685 O O . LYS A 1 208 ? 18.541 8.975 -35.061 1.00 96.69 208 LYS A O 1
ATOM 1690 N N . HIS A 1 209 ? 18.959 9.192 -32.865 1.00 96.56 209 HIS A N 1
ATOM 1691 C CA . HIS A 1 209 ? 20.295 9.761 -33.023 1.00 96.56 209 HIS A CA 1
ATOM 1692 C C . HIS A 1 209 ? 21.290 8.747 -33.609 1.00 96.56 209 HIS A C 1
ATOM 1694 O O . HIS A 1 209 ? 22.010 9.084 -34.537 1.00 96.56 209 HIS A O 1
ATOM 1700 N N . TYR A 1 210 ? 21.284 7.487 -33.165 1.00 96.00 210 TYR A N 1
ATOM 1701 C CA . TYR A 1 210 ? 22.148 6.455 -33.757 1.00 96.00 210 TYR A CA 1
ATOM 1702 C C . TYR A 1 210 ? 21.761 6.091 -35.190 1.00 96.00 210 TYR A C 1
ATOM 1704 O O . TYR A 1 210 ? 22.637 5.938 -36.039 1.00 96.00 210 TYR A O 1
ATOM 1712 N N . ALA A 1 211 ? 20.463 6.044 -35.495 1.00 96.06 211 ALA A N 1
ATOM 1713 C CA . ALA A 1 211 ? 19.990 5.824 -36.859 1.00 96.06 211 ALA A CA 1
ATOM 1714 C C . ALA A 1 211 ? 20.477 6.909 -37.842 1.00 96.06 211 ALA A C 1
ATOM 1716 O O . ALA A 1 211 ? 20.613 6.640 -39.033 1.00 96.06 211 ALA A O 1
ATOM 1717 N N . SER A 1 212 ? 20.776 8.127 -37.367 1.00 94.94 212 SER A N 1
ATOM 1718 C CA . SER A 1 212 ? 21.323 9.192 -38.218 1.00 94.94 212 SER A CA 1
ATOM 1719 C C . SER A 1 212 ? 22.817 9.017 -38.535 1.00 94.94 212 SER A C 1
ATOM 1721 O O . SER A 1 212 ? 23.285 9.522 -39.560 1.00 94.94 212 SER A O 1
ATOM 1723 N N . PHE A 1 213 ? 23.570 8.272 -37.716 1.00 96.06 213 PHE A N 1
ATOM 1724 C CA . PHE A 1 213 ? 24.974 7.956 -37.996 1.00 96.06 213 PHE A CA 1
ATOM 1725 C C . PHE A 1 213 ? 25.140 6.872 -39.058 1.00 96.06 213 PHE A C 1
ATOM 1727 O O . PHE A 1 213 ? 26.117 6.916 -39.808 1.00 96.06 213 PHE A O 1
ATOM 1734 N N . GLU A 1 214 ? 24.174 5.963 -39.185 1.00 95.75 214 GLU A N 1
ATOM 1735 C CA . GLU A 1 214 ? 24.178 4.872 -40.165 1.00 95.75 214 GLU A CA 1
ATOM 1736 C C . GLU A 1 214 ? 24.507 5.323 -41.609 1.00 95.75 214 GLU A C 1
ATOM 1738 O O . GLU A 1 214 ? 25.463 4.807 -42.197 1.00 95.75 214 GLU A O 1
ATOM 1743 N N . PRO A 1 215 ? 23.843 6.345 -42.195 1.00 96.19 215 PRO A N 1
ATOM 1744 C CA . PRO A 1 215 ? 24.192 6.822 -43.535 1.00 96.19 215 PRO A CA 1
ATOM 1745 C C . PRO A 1 215 ? 25.599 7.426 -43.615 1.00 96.19 215 PRO A C 1
ATOM 1747 O O . PRO A 1 215 ? 26.248 7.354 -44.660 1.00 96.19 215 PRO A O 1
ATOM 1750 N N . THR A 1 216 ? 26.093 8.032 -42.534 1.00 95.38 216 THR A N 1
ATOM 1751 C CA . THR A 1 216 ? 27.446 8.604 -42.497 1.00 95.38 216 THR A CA 1
ATOM 1752 C C . THR A 1 216 ? 28.499 7.498 -42.483 1.00 95.38 216 THR A C 1
ATOM 1754 O O . THR A 1 216 ? 29.469 7.567 -43.240 1.00 95.38 216 THR A O 1
ATOM 1757 N N . LEU A 1 217 ? 28.278 6.441 -41.698 1.00 96.06 217 LEU A N 1
ATOM 1758 C CA . LEU A 1 217 ? 29.128 5.251 -41.679 1.00 96.06 217 LEU A CA 1
ATOM 1759 C C . LEU A 1 217 ? 29.125 4.533 -43.034 1.00 96.06 217 LEU A C 1
ATOM 1761 O O . LEU A 1 217 ? 30.202 4.202 -43.536 1.00 96.06 217 LEU A O 1
ATOM 1765 N N . SER A 1 218 ? 27.958 4.373 -43.674 1.00 97.25 218 SER A N 1
ATOM 1766 C CA . SER A 1 218 ? 27.864 3.797 -45.027 1.00 97.25 218 SER A CA 1
ATOM 1767 C C . SER A 1 218 ? 28.702 4.586 -46.032 1.00 97.25 218 SER A C 1
ATOM 1769 O O . SER A 1 218 ? 29.537 4.013 -46.731 1.00 97.25 218 SER A O 1
ATOM 1771 N N . LYS A 1 219 ? 28.585 5.922 -46.033 1.00 97.06 219 LYS A N 1
ATOM 1772 C CA . LYS A 1 219 ? 29.377 6.794 -46.917 1.00 97.06 219 LYS A CA 1
ATOM 1773 C C . LYS A 1 219 ? 30.881 6.663 -46.683 1.00 97.06 219 LYS A C 1
ATOM 1775 O O . LYS A 1 219 ? 31.653 6.657 -47.641 1.00 97.06 219 LYS A O 1
ATOM 1780 N N . ILE A 1 220 ? 31.327 6.580 -45.429 1.00 97.12 220 ILE A N 1
ATOM 1781 C CA . ILE A 1 220 ? 32.753 6.395 -45.114 1.00 97.12 220 ILE A CA 1
ATOM 1782 C C . ILE A 1 220 ? 33.231 5.023 -45.607 1.00 97.12 220 ILE A C 1
ATOM 1784 O O . ILE A 1 220 ? 34.291 4.936 -46.227 1.00 97.12 220 ILE A O 1
ATOM 1788 N N . LYS A 1 221 ? 32.434 3.968 -45.407 1.00 97.44 221 LYS A N 1
ATOM 1789 C CA . LYS A 1 221 ? 32.727 2.611 -45.887 1.00 97.44 221 LYS A CA 1
ATOM 1790 C C . LYS A 1 221 ? 32.810 2.547 -47.415 1.00 97.44 221 LYS A C 1
ATOM 1792 O O . LYS A 1 221 ? 33.732 1.939 -47.956 1.00 97.44 221 LYS A O 1
ATOM 1797 N N . GLU A 1 222 ? 31.897 3.210 -48.118 1.00 98.00 222 GLU A N 1
ATOM 1798 C CA . GLU A 1 222 ? 31.919 3.338 -49.579 1.00 98.00 222 GLU A CA 1
ATOM 1799 C C . GLU A 1 222 ? 33.186 4.052 -50.065 1.00 98.00 222 GLU A C 1
ATOM 1801 O O . GLU A 1 222 ? 33.881 3.535 -50.943 1.00 98.00 222 GLU A O 1
ATOM 1806 N N . LYS A 1 223 ? 33.541 5.192 -49.453 1.00 97.94 223 LYS A N 1
ATOM 1807 C CA . LYS A 1 223 ? 34.775 5.931 -49.770 1.00 97.94 223 LYS A CA 1
ATOM 1808 C C . LYS A 1 223 ? 36.029 5.099 -49.517 1.00 97.94 223 LYS A C 1
ATOM 1810 O O . LYS A 1 223 ? 36.932 5.096 -50.348 1.00 97.94 223 LYS A O 1
ATOM 1815 N N . TYR A 1 224 ? 36.079 4.375 -48.402 1.00 98.25 224 TYR A N 1
ATOM 1816 C CA . TYR A 1 224 ? 37.180 3.473 -48.073 1.00 98.25 224 TYR A CA 1
ATOM 1817 C C . TYR A 1 224 ? 37.338 2.369 -49.128 1.00 98.25 224 TYR A C 1
ATOM 1819 O O . TYR A 1 224 ? 38.428 2.173 -49.666 1.00 98.25 224 TYR A O 1
ATOM 1827 N N . ASN A 1 225 ? 36.239 1.711 -49.503 1.00 97.69 225 ASN A N 1
ATOM 1828 C CA . ASN A 1 225 ? 36.244 0.681 -50.541 1.00 97.69 225 ASN A CA 1
ATOM 1829 C C . ASN A 1 225 ? 36.669 1.239 -51.909 1.00 97.69 225 ASN A C 1
ATOM 1831 O O . ASN A 1 225 ? 37.426 0.588 -52.631 1.00 97.69 225 ASN A O 1
ATOM 1835 N N . ALA A 1 226 ? 36.214 2.442 -52.270 1.00 97.94 226 ALA A N 1
ATOM 1836 C CA . ALA A 1 226 ? 36.627 3.118 -53.499 1.00 97.94 226 ALA A CA 1
ATOM 1837 C C . ALA A 1 226 ? 38.131 3.440 -53.491 1.00 97.94 226 ALA A C 1
ATOM 1839 O O . ALA A 1 226 ? 38.828 3.136 -54.459 1.00 97.94 226 ALA A O 1
ATOM 1840 N N . ALA A 1 227 ? 38.648 3.968 -52.379 1.00 98.12 227 ALA A N 1
ATOM 1841 C CA . ALA A 1 227 ? 40.066 4.269 -52.212 1.00 98.12 227 ALA A CA 1
ATOM 1842 C C . ALA A 1 227 ? 40.941 3.007 -52.296 1.00 98.12 227 ALA A C 1
ATOM 1844 O O . ALA A 1 227 ? 41.990 3.034 -52.938 1.00 98.12 227 ALA A O 1
ATOM 1845 N N . ILE A 1 228 ? 40.504 1.878 -51.721 1.00 98.00 228 ILE A N 1
ATOM 1846 C CA . ILE A 1 228 ? 41.207 0.593 -51.862 1.00 98.00 228 ILE A CA 1
ATOM 1847 C C . ILE A 1 228 ? 41.248 0.150 -53.323 1.00 98.00 228 ILE A C 1
ATOM 1849 O O . ILE A 1 228 ? 42.316 -0.213 -53.819 1.00 98.00 228 ILE A O 1
ATOM 1853 N N . LYS A 1 229 ? 40.109 0.191 -54.026 1.00 98.06 229 LYS A N 1
ATOM 1854 C CA . LYS A 1 229 ? 40.045 -0.182 -55.447 1.00 98.06 229 LYS A CA 1
ATOM 1855 C C . LYS A 1 229 ? 40.979 0.691 -56.286 1.00 98.06 229 LYS A C 1
ATOM 1857 O O . LYS A 1 229 ? 41.746 0.165 -57.085 1.00 98.06 229 LYS A O 1
ATOM 1862 N N . GLN A 1 230 ? 40.981 2.002 -56.059 1.00 97.38 230 GLN A N 1
ATOM 1863 C CA . GLN A 1 230 ? 41.868 2.931 -56.759 1.00 97.38 230 GLN A CA 1
ATOM 1864 C C . GLN A 1 230 ? 43.348 2.695 -56.419 1.00 97.38 230 GLN A C 1
ATOM 1866 O O . GLN A 1 230 ? 44.188 2.688 -57.319 1.00 97.38 230 GLN A O 1
ATOM 1871 N N . LYS A 1 231 ? 43.688 2.439 -55.148 1.00 97.81 231 LYS A N 1
ATOM 1872 C CA . LYS A 1 231 ? 45.050 2.057 -54.734 1.00 97.81 231 LYS A CA 1
ATOM 1873 C C . LYS A 1 231 ? 45.514 0.786 -55.450 1.00 97.81 231 LYS A C 1
ATOM 1875 O O . LYS A 1 231 ? 46.662 0.706 -55.874 1.00 97.81 231 LYS A O 1
ATOM 1880 N N . MET A 1 232 ? 44.633 -0.200 -55.593 1.00 97.38 232 MET A N 1
ATOM 1881 C CA . MET A 1 232 ? 44.935 -1.437 -56.311 1.00 97.38 232 MET A CA 1
ATOM 1882 C C . MET A 1 232 ? 45.178 -1.174 -57.804 1.00 97.38 232 MET A C 1
ATOM 1884 O O . MET A 1 232 ? 46.197 -1.610 -58.329 1.00 97.38 232 MET A O 1
ATOM 1888 N N . LEU A 1 233 ? 44.304 -0.407 -58.467 1.00 97.38 233 LEU A N 1
ATOM 1889 C CA . LEU A 1 233 ? 44.448 -0.052 -59.887 1.00 97.38 233 LEU A CA 1
ATOM 1890 C C . LEU A 1 233 ? 45.739 0.728 -60.161 1.00 97.38 233 LEU A C 1
ATOM 1892 O O . LEU A 1 233 ? 46.536 0.323 -61.001 1.00 97.38 233 LEU A O 1
ATOM 1896 N N . THR A 1 234 ? 45.996 1.781 -59.385 1.00 96.62 234 THR A N 1
ATOM 1897 C CA . THR A 1 234 ? 47.239 2.566 -59.484 1.00 96.62 234 THR A CA 1
ATOM 1898 C C . THR A 1 234 ? 48.479 1.731 -59.176 1.00 96.62 234 THR A C 1
ATOM 1900 O O . THR A 1 234 ? 49.550 1.993 -59.722 1.00 96.62 234 THR A O 1
ATOM 1903 N N . SER A 1 235 ? 48.368 0.705 -58.321 1.00 97.19 235 SER A N 1
ATOM 1904 C CA . SER A 1 235 ? 49.469 -0.232 -58.116 1.00 97.19 235 SER A CA 1
ATOM 1905 C C . SER A 1 235 ? 49.757 -1.078 -59.344 1.00 97.19 235 SER A C 1
ATOM 1907 O O . SER A 1 235 ? 50.911 -1.165 -59.742 1.00 97.19 235 SER A O 1
ATOM 1909 N N . LEU A 1 236 ? 48.721 -1.622 -59.980 1.00 97.06 236 LEU A N 1
ATOM 1910 C CA . LEU A 1 236 ? 48.865 -2.404 -61.207 1.00 97.06 236 LEU A CA 1
ATOM 1911 C C . LEU A 1 236 ? 49.407 -1.564 -62.372 1.00 97.06 236 LEU A C 1
ATOM 1913 O O . LEU A 1 236 ? 50.230 -2.045 -63.148 1.00 97.06 236 LEU A O 1
ATOM 1917 N N . GLU A 1 237 ? 48.980 -0.305 -62.497 1.00 95.88 237 GLU A N 1
ATOM 1918 C CA . GLU A 1 237 ? 49.508 0.631 -63.498 1.00 95.88 237 GLU A CA 1
ATOM 1919 C C . GLU A 1 237 ? 50.993 0.925 -63.274 1.00 95.88 237 GLU A C 1
ATOM 1921 O O . GLU A 1 237 ? 51.778 0.887 -64.223 1.00 95.88 237 GLU A O 1
ATOM 1926 N N . ARG A 1 238 ? 51.396 1.152 -62.017 1.00 96.88 238 ARG A N 1
ATOM 1927 C CA . ARG A 1 238 ? 52.805 1.330 -61.649 1.00 96.88 238 ARG A CA 1
ATOM 1928 C C . ARG A 1 238 ? 53.624 0.087 -61.973 1.00 96.88 238 ARG A C 1
ATOM 1930 O O . ARG A 1 238 ? 54.689 0.217 -62.565 1.00 96.88 238 ARG A O 1
ATOM 1937 N N . ASP A 1 239 ? 53.128 -1.099 -61.630 1.00 96.31 239 ASP A N 1
ATOM 1938 C CA . ASP A 1 239 ? 53.824 -2.360 -61.893 1.00 96.31 239 ASP A CA 1
ATOM 1939 C C . ASP A 1 239 ? 53.980 -2.589 -63.405 1.00 96.31 239 ASP A C 1
ATOM 1941 O O . ASP A 1 239 ? 55.062 -2.941 -63.872 1.00 96.31 239 ASP A O 1
ATOM 1945 N N . ARG A 1 240 ? 52.946 -2.289 -64.206 1.00 96.12 240 ARG A N 1
ATOM 1946 C CA . ARG A 1 240 ? 53.027 -2.323 -65.675 1.00 96.12 240 ARG A CA 1
ATOM 1947 C C . ARG A 1 240 ? 54.063 -1.330 -66.216 1.00 96.12 240 ARG A C 1
ATOM 1949 O O . ARG A 1 240 ? 54.839 -1.703 -67.095 1.00 96.12 240 ARG A O 1
ATOM 1956 N N . ALA A 1 241 ? 54.094 -0.098 -65.707 1.00 95.00 241 ALA A N 1
ATOM 1957 C CA . ALA A 1 241 ? 55.067 0.915 -66.118 1.00 95.00 241 ALA A CA 1
ATOM 1958 C C . ALA A 1 241 ? 56.506 0.518 -65.747 1.00 95.00 241 ALA A C 1
ATOM 1960 O O . ALA A 1 241 ? 57.415 0.686 -66.557 1.00 95.00 241 ALA A O 1
ATOM 1961 N N . LEU A 1 242 ? 56.714 -0.070 -64.563 1.00 95.50 242 LEU A N 1
ATOM 1962 C CA . LEU A 1 242 ? 58.011 -0.605 -64.144 1.00 95.50 242 LEU A CA 1
ATOM 1963 C C . LEU A 1 242 ? 58.468 -1.749 -65.053 1.00 95.50 242 LEU A C 1
ATOM 1965 O O . LEU A 1 242 ? 59.612 -1.738 -65.493 1.00 95.50 242 LEU A O 1
ATOM 1969 N N . VAL A 1 243 ? 57.580 -2.687 -65.402 1.00 95.06 243 VAL A N 1
ATOM 1970 C CA . VAL A 1 243 ? 57.892 -3.769 -66.353 1.00 95.06 243 VAL A CA 1
ATOM 1971 C C . VAL A 1 243 ? 58.279 -3.209 -67.726 1.00 95.06 243 VAL A C 1
ATOM 1973 O O . VAL A 1 243 ? 59.268 -3.652 -68.308 1.00 95.06 243 VAL A O 1
ATOM 1976 N N . GLN A 1 244 ? 57.550 -2.210 -68.234 1.00 95.38 244 GLN A N 1
ATOM 1977 C CA . GLN A 1 244 ? 57.894 -1.537 -69.493 1.00 95.38 244 GLN A CA 1
ATOM 1978 C C . GLN A 1 244 ? 59.249 -0.821 -69.412 1.00 95.38 244 GLN A C 1
ATOM 1980 O O . GLN A 1 244 ? 60.070 -0.980 -70.311 1.00 95.38 244 GLN A O 1
ATOM 1985 N N . MET A 1 245 ? 59.514 -0.080 -68.332 1.00 94.62 245 MET A N 1
ATOM 1986 C CA . MET A 1 245 ? 60.785 0.613 -68.109 1.00 94.62 245 MET A CA 1
ATOM 1987 C C . MET A 1 245 ? 61.955 -0.372 -68.019 1.00 94.62 245 MET A C 1
ATOM 1989 O O . MET A 1 245 ? 62.979 -0.152 -68.658 1.00 94.62 245 MET A O 1
ATOM 1993 N N . SER A 1 246 ? 61.808 -1.476 -67.282 1.00 93.31 246 SER A N 1
ATOM 1994 C CA . SER A 1 246 ? 62.820 -2.535 -67.221 1.00 93.31 246 SER A CA 1
ATOM 1995 C C . SER A 1 246 ? 63.047 -3.189 -68.586 1.00 93.31 246 SER A C 1
ATOM 1997 O O . SER A 1 246 ? 64.193 -3.441 -68.947 1.00 93.31 246 SER A O 1
ATOM 1999 N N . GLY A 1 247 ? 61.987 -3.412 -69.371 1.00 92.56 247 GLY A N 1
ATOM 2000 C CA . GLY A 1 247 ? 62.092 -3.905 -70.747 1.00 92.56 247 GLY A CA 1
ATOM 2001 C C . GLY A 1 247 ? 62.848 -2.942 -71.670 1.00 92.56 247 GLY A C 1
ATOM 2002 O O . GLY A 1 247 ? 63.762 -3.361 -72.377 1.00 92.56 247 GLY A O 1
ATOM 2003 N N . LEU A 1 248 ? 62.531 -1.644 -71.618 1.00 93.25 248 LEU A N 1
ATOM 2004 C CA . LEU A 1 248 ? 63.245 -0.603 -72.369 1.00 93.25 248 LEU A CA 1
ATOM 2005 C C . LEU A 1 248 ? 64.702 -0.460 -71.914 1.00 93.25 248 LEU A C 1
ATOM 2007 O O . LEU A 1 248 ? 65.588 -0.325 -72.750 1.00 93.25 248 LEU A O 1
ATOM 2011 N N . GLN A 1 249 ? 64.973 -0.533 -70.610 1.00 92.00 249 GLN A N 1
ATOM 2012 C CA . GLN A 1 249 ? 66.330 -0.483 -70.067 1.00 92.00 249 GLN A CA 1
ATOM 2013 C C . GLN A 1 249 ? 67.159 -1.700 -70.499 1.00 92.00 249 GLN A C 1
ATOM 2015 O O . GLN A 1 249 ? 68.339 -1.554 -70.808 1.00 92.00 249 GLN A O 1
ATOM 2020 N N . ALA A 1 250 ? 66.558 -2.892 -70.549 1.00 89.00 250 ALA A N 1
ATOM 2021 C CA . ALA A 1 250 ? 67.209 -4.089 -71.074 1.00 89.00 250 ALA A CA 1
ATOM 2022 C C . ALA A 1 250 ? 67.515 -3.955 -72.575 1.00 89.00 250 ALA A C 1
ATOM 2024 O O . ALA A 1 250 ? 68.617 -4.298 -72.998 1.00 89.00 250 ALA A O 1
ATOM 2025 N N . ALA A 1 251 ? 66.584 -3.404 -73.363 1.00 88.12 251 ALA A N 1
ATOM 2026 C CA . ALA A 1 251 ? 66.802 -3.123 -74.781 1.00 88.12 251 ALA A CA 1
ATOM 2027 C C . ALA A 1 251 ? 67.911 -2.079 -75.006 1.00 88.12 251 ALA A C 1
ATOM 2029 O O . ALA A 1 251 ? 68.790 -2.298 -75.836 1.00 88.12 251 ALA A O 1
ATOM 2030 N N . LEU A 1 252 ? 67.923 -0.985 -74.234 1.00 87.94 252 LEU A N 1
ATOM 2031 C CA . LEU A 1 252 ? 68.993 0.019 -74.266 1.00 87.94 252 LEU A CA 1
ATOM 2032 C C . LEU A 1 252 ? 70.350 -0.598 -73.921 1.00 87.94 252 LEU A C 1
ATOM 2034 O O . LEU A 1 252 ? 71.291 -0.427 -74.686 1.00 87.94 252 LEU A O 1
ATOM 2038 N N . ARG A 1 253 ? 70.446 -1.394 -72.845 1.00 87.50 253 ARG A N 1
ATOM 2039 C CA . ARG A 1 253 ? 71.694 -2.099 -72.509 1.00 87.50 253 ARG A CA 1
ATOM 2040 C C . ARG A 1 253 ? 72.146 -3.062 -73.601 1.00 87.50 253 ARG A C 1
ATOM 2042 O O . ARG A 1 253 ? 73.342 -3.175 -73.830 1.00 87.50 253 ARG A O 1
ATOM 2049 N N . ALA A 1 254 ? 71.226 -3.772 -74.253 1.00 83.19 254 ALA A N 1
ATOM 2050 C CA . ALA A 1 254 ? 71.577 -4.669 -75.353 1.00 83.19 254 ALA A CA 1
ATOM 2051 C C . ALA A 1 254 ? 72.198 -3.901 -76.535 1.00 83.19 254 ALA A C 1
ATOM 2053 O O . ALA A 1 254 ? 73.147 -4.383 -77.146 1.00 83.19 254 ALA A O 1
ATOM 2054 N N . ILE A 1 255 ? 71.706 -2.688 -76.812 1.00 84.56 255 ILE A N 1
ATOM 2055 C CA . ILE A 1 255 ? 72.257 -1.793 -77.838 1.00 84.56 255 ILE A CA 1
ATOM 2056 C C . ILE A 1 255 ? 73.605 -1.200 -77.386 1.00 84.56 255 ILE A C 1
ATOM 2058 O O . ILE A 1 255 ? 74.549 -1.169 -78.169 1.00 84.56 255 ILE A O 1
ATOM 2062 N N . GLU A 1 256 ? 73.720 -0.769 -76.127 1.00 76.44 256 GLU A N 1
ATOM 2063 C CA . GLU A 1 256 ? 74.940 -0.172 -75.557 1.00 76.44 256 GLU A CA 1
ATOM 2064 C C . GLU A 1 256 ? 76.090 -1.179 -75.387 1.00 76.44 256 GLU A C 1
ATOM 2066 O O . GLU A 1 256 ? 77.252 -0.808 -75.534 1.00 76.44 256 GLU A O 1
ATOM 2071 N N . CYS A 1 257 ? 75.795 -2.451 -75.097 1.00 60.78 257 CYS A N 1
ATOM 2072 C CA . CYS A 1 257 ? 76.815 -3.490 -74.929 1.00 60.78 257 CYS A CA 1
ATOM 2073 C C . CYS A 1 257 ? 77.336 -4.089 -76.241 1.00 60.78 257 CYS A C 1
ATOM 2075 O O . CYS A 1 257 ? 78.285 -4.862 -76.167 1.00 60.78 257 CYS A O 1
ATOM 2077 N N . GLY A 1 258 ? 76.768 -3.758 -77.407 1.00 57.53 258 GLY A N 1
ATOM 2078 C CA . GLY A 1 258 ? 77.293 -4.194 -78.706 1.00 57.53 258 GLY A CA 1
ATOM 2079 C C . GLY A 1 258 ? 77.616 -5.692 -78.778 1.00 57.53 258 GLY A C 1
ATOM 2080 O O . GLY A 1 258 ? 78.766 -6.047 -79.015 1.00 57.53 258 GLY A O 1
ATOM 2081 N N . CYS A 1 259 ? 76.632 -6.569 -78.557 1.00 42.19 259 CYS A N 1
ATOM 2082 C CA . CYS A 1 259 ? 76.817 -8.014 -78.716 1.00 42.19 259 CYS A CA 1
ATOM 2083 C C . CYS A 1 259 ? 75.690 -8.633 -79.549 1.00 42.19 259 CYS A C 1
ATOM 2085 O O . CYS A 1 259 ? 74.510 -8.498 -79.223 1.00 42.19 259 CYS A O 1
ATOM 2087 N N . ASP A 1 260 ? 76.100 -9.340 -80.601 1.00 44.72 260 ASP A N 1
ATOM 2088 C CA . ASP A 1 260 ? 75.285 -10.203 -81.448 1.00 44.72 260 ASP A CA 1
ATOM 2089 C C . ASP A 1 260 ? 74.519 -11.266 -80.640 1.00 44.72 260 ASP A C 1
ATOM 2091 O O . ASP A 1 260 ? 74.982 -11.770 -79.613 1.00 44.72 260 ASP A O 1
ATOM 2095 N N . PHE A 1 261 ? 73.328 -11.618 -81.134 1.00 41.38 261 PHE A N 1
ATOM 2096 C CA . PHE A 1 261 ? 72.452 -12.657 -80.581 1.00 41.38 261 PHE A CA 1
ATOM 2097 C C . PHE A 1 261 ? 73.189 -13.986 -80.339 1.00 41.38 261 PHE A C 1
ATOM 2099 O O . PHE A 1 261 ? 73.944 -14.452 -81.194 1.00 41.38 261 PHE A O 1
ATOM 2106 N N . PRO A 1 262 ? 72.797 -14.708 -79.274 1.00 45.12 262 PRO A N 1
ATOM 2107 C CA . PRO A 1 262 ? 72.121 -15.969 -79.559 1.00 45.12 262 PRO A CA 1
ATOM 2108 C C . PRO A 1 262 ? 70.862 -16.206 -78.716 1.00 45.12 262 PRO A C 1
ATOM 2110 O O . PRO A 1 262 ? 70.765 -15.889 -77.533 1.00 45.12 262 PRO A O 1
ATOM 2113 N N . VAL A 1 263 ? 69.893 -16.836 -79.376 1.00 45.31 263 VAL A N 1
ATOM 2114 C CA . VAL A 1 263 ? 68.716 -17.483 -78.794 1.00 45.31 263 VAL A CA 1
ATOM 2115 C C . VAL A 1 263 ? 69.160 -18.658 -77.917 1.00 45.31 263 VAL A C 1
ATOM 2117 O O . VAL A 1 263 ? 69.859 -19.540 -78.409 1.00 45.31 263 VAL A O 1
ATOM 2120 N N . ALA A 1 264 ? 68.680 -18.737 -76.672 1.00 35.69 264 ALA A N 1
ATOM 2121 C CA . ALA A 1 264 ? 68.500 -20.012 -75.975 1.00 35.69 264 ALA A CA 1
ATOM 2122 C C . ALA A 1 264 ? 67.444 -19.924 -74.863 1.00 35.69 264 ALA A C 1
ATOM 2124 O O . ALA A 1 264 ? 67.339 -18.951 -74.121 1.00 35.69 264 ALA A O 1
ATOM 2125 N N . MET A 1 265 ? 66.652 -20.989 -74.815 1.00 43.25 265 MET A N 1
ATOM 2126 C CA . MET A 1 265 ? 65.475 -21.242 -73.999 1.00 43.25 265 MET A CA 1
ATOM 2127 C C . MET A 1 265 ? 65.752 -21.496 -72.507 1.00 43.25 265 MET A C 1
ATOM 2129 O O . MET A 1 265 ? 66.839 -21.897 -72.108 1.00 43.25 265 MET A O 1
ATOM 2133 N N . THR A 1 266 ? 64.654 -21.393 -71.745 1.00 47.16 266 THR A N 1
ATOM 2134 C CA . THR A 1 266 ? 64.346 -22.063 -70.466 1.00 47.16 266 THR A CA 1
ATOM 2135 C C . THR A 1 266 ? 65.230 -21.752 -69.258 1.00 47.16 266 THR A C 1
ATOM 2137 O O . THR A 1 266 ? 66.305 -22.312 -69.094 1.00 47.16 266 THR A O 1
ATOM 2140 N N . SER A 1 267 ? 64.669 -21.013 -68.298 1.00 42.88 267 SER A N 1
ATOM 2141 C CA . SER A 1 267 ? 64.827 -21.354 -66.881 1.00 42.88 267 SER A CA 1
ATOM 2142 C C . SER A 1 267 ? 63.693 -20.726 -66.078 1.00 42.88 267 SER A C 1
ATOM 2144 O O . SER A 1 267 ? 63.606 -19.507 -65.920 1.00 42.88 267 SER A O 1
ATOM 2146 N N . GLY A 1 268 ? 62.768 -21.572 -65.625 1.00 42.09 268 GLY A N 1
ATOM 2147 C CA . GLY A 1 268 ? 61.708 -21.186 -64.708 1.00 42.09 268 GLY A CA 1
ATOM 2148 C C . GLY A 1 268 ? 62.307 -20.829 -63.355 1.00 42.09 268 GLY A C 1
ATOM 2149 O O . GLY A 1 268 ? 62.585 -21.707 -62.542 1.00 42.09 268 GLY A O 1
ATOM 2150 N N . TYR A 1 269 ? 62.454 -19.535 -63.090 1.00 40.00 269 TYR A N 1
ATOM 2151 C CA . TYR A 1 269 ? 62.686 -19.043 -61.741 1.00 40.00 269 TYR A CA 1
ATOM 2152 C C . TYR A 1 269 ? 61.374 -19.136 -60.955 1.00 40.00 269 TYR A C 1
ATOM 2154 O O . TYR A 1 269 ? 60.555 -18.218 -60.941 1.00 40.00 269 TYR A O 1
ATOM 2162 N N . LYS A 1 270 ? 61.172 -20.278 -60.285 1.00 47.50 270 LYS A N 1
ATOM 2163 C CA . LYS A 1 270 ? 60.293 -20.377 -59.116 1.00 47.50 270 LYS A CA 1
ATOM 2164 C C . LYS A 1 270 ? 60.868 -19.471 -58.026 1.00 47.50 270 LYS A C 1
ATOM 2166 O O . LYS A 1 270 ? 61.671 -19.899 -57.203 1.00 47.50 270 LYS A O 1
ATOM 2171 N N . GLY A 1 271 ? 60.451 -18.209 -58.022 1.00 36.50 271 GLY A N 1
ATOM 2172 C CA . GLY A 1 271 ? 60.494 -17.396 -56.817 1.00 36.50 271 GLY A CA 1
ATOM 2173 C C . GLY A 1 271 ? 59.517 -18.008 -55.824 1.00 36.50 271 GLY A C 1
ATOM 2174 O O . GLY A 1 271 ? 58.305 -17.910 -56.008 1.00 36.50 271 GLY A O 1
ATOM 2175 N N . HIS A 1 272 ? 60.039 -18.693 -54.809 1.00 37.38 272 HIS A N 1
ATOM 2176 C CA . HIS A 1 272 ? 59.279 -19.047 -53.619 1.00 37.38 272 HIS A CA 1
ATOM 2177 C C . HIS A 1 272 ? 58.679 -17.759 -53.040 1.00 37.38 272 HIS A C 1
ATOM 2179 O O . HIS A 1 272 ? 59.362 -16.973 -52.388 1.00 37.38 272 HIS A O 1
ATOM 2185 N N . SER A 1 273 ? 57.390 -17.535 -53.299 1.00 42.31 273 SER A N 1
ATOM 2186 C CA . SER A 1 273 ? 56.554 -16.685 -52.463 1.00 42.31 273 SER A CA 1
ATOM 2187 C C . SER A 1 273 ? 56.422 -17.403 -51.124 1.00 42.31 273 SER A C 1
ATOM 2189 O O . SER A 1 273 ? 55.519 -18.214 -50.915 1.00 42.31 273 SER A O 1
ATOM 2191 N N . GLU A 1 274 ? 57.375 -17.175 -50.222 1.00 45.09 274 GLU A N 1
ATOM 2192 C CA . GLU A 1 274 ? 57.100 -17.370 -48.808 1.00 45.09 274 GLU A CA 1
ATOM 2193 C C . GLU A 1 274 ? 56.042 -16.338 -48.434 1.00 45.09 274 GLU A C 1
ATOM 2195 O O . GLU A 1 274 ? 56.327 -15.163 -48.196 1.00 45.09 274 GLU A O 1
ATOM 2200 N N . CYS A 1 275 ? 54.794 -16.802 -48.441 1.00 45.03 275 CYS A N 1
ATOM 2201 C CA . CYS A 1 275 ? 53.649 -16.135 -47.859 1.00 45.03 275 CYS A CA 1
ATOM 2202 C C . CYS A 1 275 ? 53.969 -15.918 -46.374 1.00 45.03 275 CYS A C 1
ATOM 2204 O O . CYS A 1 275 ? 53.718 -16.778 -45.527 1.00 45.03 275 CYS A O 1
ATOM 2206 N N . ARG A 1 276 ? 54.631 -14.796 -46.063 1.00 45.38 276 ARG A N 1
ATOM 2207 C CA . ARG A 1 276 ? 54.890 -14.385 -44.688 1.00 45.38 276 ARG A CA 1
ATOM 2208 C C . ARG A 1 276 ? 53.536 -14.166 -44.037 1.00 45.38 276 ARG A C 1
ATOM 2210 O O . ARG A 1 276 ? 52.800 -13.250 -44.392 1.00 45.38 276 ARG A O 1
ATOM 2217 N N . LYS A 1 277 ? 53.251 -15.099 -43.134 1.00 60.38 277 LYS A N 1
ATOM 2218 C CA . LYS A 1 277 ? 52.189 -15.134 -42.136 1.00 60.38 277 LYS A CA 1
ATOM 2219 C C . LYS A 1 277 ? 51.761 -13.719 -41.749 1.00 60.38 277 LYS A C 1
ATOM 2221 O O . LYS A 1 277 ? 52.604 -12.928 -41.336 1.00 60.38 277 LYS A O 1
ATOM 2226 N N . ASP A 1 278 ? 50.474 -13.462 -41.953 1.00 59.88 278 ASP A N 1
ATOM 2227 C CA . ASP A 1 278 ? 49.628 -12.406 -41.400 1.00 59.88 278 ASP A CA 1
ATOM 2228 C C . ASP A 1 278 ? 50.336 -11.159 -40.858 1.00 59.88 278 ASP A C 1
ATOM 2230 O O . ASP A 1 278 ? 51.034 -11.181 -39.843 1.00 59.88 278 ASP A O 1
ATOM 2234 N N . GLY A 1 279 ? 50.063 -10.017 -41.495 1.00 67.12 279 GLY A N 1
ATOM 2235 C CA . GLY A 1 279 ? 50.468 -8.720 -40.962 1.00 67.12 279 GLY A CA 1
ATOM 2236 C C . GLY A 1 279 ? 49.947 -8.506 -39.528 1.00 67.12 279 GLY A C 1
ATOM 2237 O O . GLY A 1 279 ? 48.935 -9.104 -39.148 1.00 67.12 279 GLY A O 1
ATOM 2238 N N . PRO A 1 280 ? 50.578 -7.618 -38.735 1.00 68.00 280 PRO A N 1
ATOM 2239 C CA . PRO A 1 280 ? 50.256 -7.415 -37.315 1.00 68.00 280 PRO A CA 1
ATOM 2240 C C . PRO A 1 280 ? 48.757 -7.211 -37.043 1.00 68.00 280 PRO A C 1
ATOM 2242 O O . PRO A 1 280 ? 48.224 -7.683 -36.043 1.00 68.00 280 PRO A O 1
ATOM 2245 N N . SER A 1 281 ? 48.058 -6.563 -37.978 1.00 70.62 281 SER A N 1
ATOM 2246 C CA . SER A 1 281 ? 46.620 -6.298 -37.910 1.00 70.62 281 SER A CA 1
ATOM 2247 C C . SER A 1 281 ? 45.746 -7.541 -38.127 1.00 70.62 281 SER A C 1
ATOM 2249 O O . SER A 1 281 ? 44.705 -7.665 -37.490 1.00 70.62 281 SER A O 1
ATOM 2251 N N . HIS A 1 282 ? 46.156 -8.474 -38.993 1.00 70.38 282 HIS A N 1
ATOM 2252 C CA . HIS A 1 282 ? 45.423 -9.725 -39.226 1.00 70.38 282 HIS A CA 1
ATOM 2253 C C . HIS A 1 282 ? 45.600 -10.707 -38.063 1.00 70.38 282 HIS A C 1
ATOM 2255 O O . HIS A 1 282 ? 44.636 -11.359 -37.665 1.00 70.38 282 HIS A O 1
ATOM 2261 N N . ARG A 1 283 ? 46.791 -10.738 -37.454 1.00 74.56 283 ARG A N 1
ATOM 2262 C CA . ARG A 1 283 ? 47.059 -11.524 -36.243 1.00 74.56 283 ARG A CA 1
ATOM 2263 C C . ARG A 1 283 ? 46.243 -11.041 -35.041 1.00 74.56 283 ARG A C 1
ATOM 2265 O O . ARG A 1 283 ? 45.617 -11.855 -34.373 1.00 74.56 283 ARG A O 1
ATOM 2272 N N . ALA A 1 284 ? 46.176 -9.727 -34.822 1.00 72.06 284 ALA A N 1
ATOM 2273 C CA . ALA A 1 284 ? 45.384 -9.145 -33.736 1.00 72.06 284 ALA A CA 1
ATOM 2274 C C . ALA A 1 284 ? 43.877 -9.438 -33.874 1.00 72.06 284 ALA A C 1
ATOM 2276 O O . ALA A 1 284 ? 43.195 -9.678 -32.882 1.00 72.06 284 ALA A O 1
ATOM 2277 N N . LEU A 1 285 ? 43.351 -9.462 -35.105 1.00 76.19 285 LEU A N 1
ATOM 2278 C CA . LEU A 1 285 ? 41.952 -9.818 -35.367 1.00 76.19 285 LEU A CA 1
ATOM 2279 C C . LEU A 1 285 ? 41.661 -11.306 -35.126 1.00 76.19 285 LEU A C 1
ATOM 2281 O O . LEU A 1 285 ? 40.579 -11.638 -34.644 1.00 76.19 285 LEU A O 1
ATOM 2285 N N . ALA A 1 286 ? 42.607 -12.193 -35.444 1.00 77.62 286 ALA A N 1
ATOM 2286 C CA . ALA A 1 286 ? 42.478 -13.621 -35.162 1.00 77.62 286 ALA A CA 1
ATOM 2287 C C . ALA A 1 286 ? 42.537 -13.909 -33.650 1.00 77.62 286 ALA A C 1
ATOM 2289 O O . ALA A 1 286 ? 41.706 -14.655 -33.138 1.00 77.62 286 ALA A O 1
ATOM 2290 N N . GLU A 1 287 ? 43.454 -13.261 -32.926 1.00 81.94 287 GLU A N 1
ATOM 2291 C CA . GLU A 1 287 ? 43.558 -13.373 -31.464 1.00 81.94 287 GLU A CA 1
ATOM 2292 C C . GLU A 1 287 ? 42.304 -12.819 -30.764 1.00 81.94 287 GLU A C 1
ATOM 2294 O O . GLU A 1 287 ? 41.772 -13.459 -29.860 1.00 81.94 287 GLU A O 1
ATOM 2299 N N . ALA A 1 288 ? 41.752 -11.691 -31.228 1.00 80.00 288 ALA A N 1
ATOM 2300 C CA . ALA A 1 288 ? 40.514 -11.134 -30.679 1.00 80.00 288 ALA A CA 1
ATOM 2301 C C . ALA A 1 288 ? 39.289 -12.044 -30.894 1.00 80.00 288 ALA A C 1
ATOM 2303 O O . ALA A 1 288 ? 38.430 -12.120 -30.017 1.00 80.00 288 ALA A O 1
ATOM 2304 N N . ARG A 1 289 ? 39.209 -12.752 -32.032 1.00 81.19 289 ARG A N 1
ATOM 2305 C CA . ARG A 1 289 ? 38.139 -13.735 -32.285 1.00 81.19 289 ARG A CA 1
ATOM 2306 C C . ARG A 1 289 ? 38.256 -14.960 -31.385 1.00 81.19 289 ARG A C 1
ATOM 2308 O O . ARG A 1 289 ? 37.266 -15.337 -30.775 1.00 81.19 289 ARG A O 1
ATOM 2315 N N . ALA A 1 290 ? 39.459 -15.509 -31.232 1.00 81.69 290 ALA A N 1
ATOM 2316 C CA . ALA A 1 290 ? 39.687 -16.656 -30.352 1.00 81.69 290 ALA A CA 1
ATOM 2317 C C . ALA A 1 290 ? 39.356 -16.344 -28.878 1.00 81.69 290 ALA A C 1
ATOM 2319 O O . ALA A 1 290 ? 38.844 -17.196 -28.160 1.00 81.69 290 ALA A O 1
ATOM 2320 N N . ILE A 1 291 ? 39.609 -15.111 -28.423 1.00 82.69 291 ILE A N 1
ATOM 2321 C CA . ILE A 1 291 ? 39.263 -14.673 -27.059 1.00 82.69 291 ILE A CA 1
ATOM 2322 C C . ILE A 1 291 ? 37.743 -14.525 -26.872 1.00 82.69 291 ILE A C 1
ATOM 2324 O O . ILE A 1 291 ? 37.249 -14.751 -25.769 1.00 82.69 291 ILE A O 1
ATOM 2328 N N . ALA A 1 292 ? 37.004 -14.139 -27.916 1.00 77.06 292 ALA A N 1
ATOM 2329 C CA . ALA A 1 292 ? 35.546 -14.036 -27.860 1.00 77.06 292 ALA A CA 1
ATOM 2330 C C . ALA A 1 292 ? 34.877 -15.419 -27.819 1.00 77.06 292 ALA A C 1
ATOM 2332 O O . ALA A 1 292 ? 33.979 -15.625 -27.013 1.00 77.06 292 ALA A O 1
ATOM 2333 N N . GLU A 1 293 ? 35.370 -16.372 -28.614 1.00 79.12 293 GLU A N 1
ATOM 2334 C CA . GLU A 1 293 ? 34.859 -17.752 -28.661 1.00 79.12 293 GLU A CA 1
ATOM 2335 C C . GLU A 1 293 ? 35.151 -18.554 -27.377 1.00 79.12 293 GLU A C 1
ATOM 2337 O O . GLU A 1 293 ? 34.456 -19.518 -27.093 1.00 79.12 293 GLU A O 1
ATOM 2342 N N . ALA A 1 294 ? 36.148 -18.158 -26.578 1.00 73.31 294 ALA A N 1
ATOM 2343 C CA . ALA A 1 294 ? 36.461 -18.790 -25.290 1.00 73.31 294 ALA A CA 1
ATOM 2344 C C . ALA A 1 294 ? 35.706 -18.183 -24.087 1.00 73.31 294 ALA A C 1
ATOM 2346 O O . ALA A 1 294 ? 35.951 -18.584 -22.947 1.00 73.31 294 ALA A O 1
ATOM 2347 N N . ARG A 1 295 ? 34.876 -17.155 -24.315 1.00 64.69 295 ARG A N 1
ATOM 2348 C CA . ARG A 1 295 ? 34.094 -16.455 -23.278 1.00 64.69 295 ARG A CA 1
ATOM 2349 C C . ARG A 1 295 ? 32.586 -16.710 -23.358 1.00 64.69 295 ARG A C 1
ATOM 2351 O O . ARG A 1 295 ? 31.880 -16.243 -22.464 1.00 64.69 295 ARG A O 1
ATOM 2358 N N . GLU A 1 296 ? 32.123 -17.406 -24.392 1.00 50.62 296 GLU A N 1
ATOM 2359 C CA . GLU 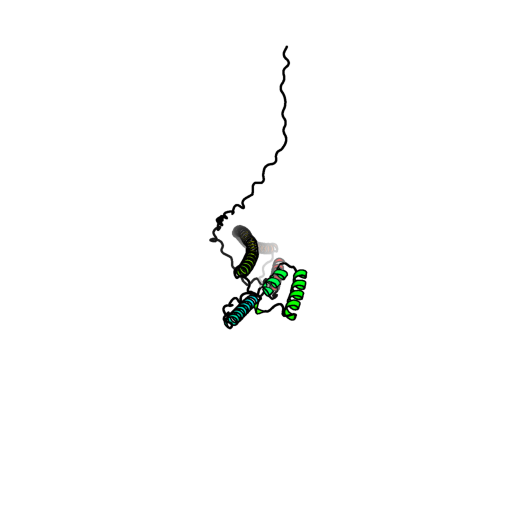A 1 296 ? 30.842 -18.129 -24.380 1.00 50.62 296 GLU A CA 1
ATOM 2360 C C . GLU A 1 296 ? 31.024 -19.499 -23.715 1.00 50.62 296 GLU A C 1
ATOM 2362 O O . GLU A 1 296 ? 30.072 -19.933 -23.030 1.00 50.62 296 GLU A O 1
#